Protein AF-A0A6M4H4X4-F1 (afdb_monomer)

Secondary structure (DSSP, 8-state):
---PEEEEEEEEEE--SSSSHHHHHHHHHHHHT-TTT--S-HHHHHHIIIIIIHHHHHHHHHHHHHHH-BTTB-HHHHHHHHHHHHHHHHHHHHHSS---EEEEEEESSSBHHHHHHHHHHTTEEEEEEEES-SS--TTTHHHHHHHHHHHHTTS--SEEEE----TT-HHHHHHHHHHHHHHHHHH---SEEEEEEE--BHHHHHTT--HHHHHHHHHHHHHHHHT--STTEEEEEE---TTS-B-SSBHHHHHHHHHHTT-SEEEEE-TT-SS--HIIIIIIIIIIHHHHHHTT-SEEEE----TT-HHHHHHHHHHHHHHSGGGT--

Foldseek 3Di:
DDDAAEAEEEEEADDFPALALVSQLQQCCQLVCDCLAPVDPNVVVVCCSPPPVSVVVSNVSSVLQVVQADPVGFQQVVLQVLLQVLLQVVLCVVVVDGHHGHYAYLTDPPHPLNRLVVCVVVRHQEYEYEYQFQFAFSSGQVSVVVSVVVSCVPRPHPYYDYDRHNLQPPLLLLLQLVLVVVVCVVVNDFQAEEAEEAKDFVVRVVVPTCRVVSQVNSQCSNCVSNVNNDPRYHYAHEDDDDDGHIDGDHLLVVLLVCLLVQGAEYEYEHSRGQTDGSCQCRVCVPVSVVSNVVSHYHYYHYRGHSRNPPSVSVSSSVVSVVCVCVRVDD

Organism: NCBI:txid2732487

Nearest PDB structures (foldseek):
  4mk4-assembly1_B  TM=9.057E-01  e=2.019E-22  Homo sapiens
  1ak1-assembly1_A  TM=8.550E-01  e=8.096E-22  Bacillus subtilis
  3goq-assembly1_A  TM=8.408E-01  e=1.481E-21  Bacillus subtilis
  2h1v-assembly1_A  TM=8.400E-01  e=3.891E-21  Bacillus subtilis
  8ofl-assembly1_A  TM=8.826E-01  e=1.630E-18  Listeria monocytogenes

Radius of gyration: 19.93 Å; Cα contacts (8 Å, |Δi|>4): 601; chains: 1; bounding box: 50×43×53 Å

Solvent-accessible surface area (backbone atoms only — not comparable to full-atom values): 17044 Å² total; per-residue (Å²): 132,81,85,78,35,55,24,35,40,39,30,42,69,59,55,46,92,45,61,37,43,67,37,30,31,54,31,49,50,58,48,62,66,32,62,56,66,35,88,52,63,65,83,68,38,49,57,47,43,66,70,49,46,41,68,64,43,14,51,59,53,11,58,51,40,50,77,59,49,48,98,89,37,50,47,42,58,50,33,44,50,50,37,25,56,47,40,28,51,54,42,22,68,74,67,75,46,88,47,54,48,35,47,19,13,70,31,50,82,52,27,54,53,55,35,44,44,55,37,44,76,70,58,29,38,30,36,42,34,42,53,56,37,32,46,37,32,55,58,50,48,50,42,44,49,56,51,47,61,61,29,36,79,81,46,72,58,84,34,76,38,70,58,60,54,47,36,77,36,68,47,49,35,49,21,50,30,47,52,53,48,58,48,29,75,75,73,52,78,62,68,32,40,35,42,37,28,77,40,49,51,38,67,50,46,77,73,65,41,57,31,70,64,36,49,54,48,30,51,52,52,25,26,49,73,64,72,42,81,51,90,42,52,41,74,27,18,31,85,83,73,87,88,66,63,58,48,70,53,43,37,66,60,49,35,29,50,43,4,61,71,50,43,55,28,41,34,38,35,40,76,57,34,47,42,43,37,63,69,49,51,42,52,39,48,46,51,37,39,50,43,17,44,76,36,56,28,72,40,72,43,65,48,79,43,49,44,71,37,69,55,36,52,52,23,53,36,49,56,53,58,72,51,50,60,64,65,73,65,130

InterPro domains:
  IPR001015 Ferrochelatase [MF_00323] (4-324)
  IPR001015 Ferrochelatase [PF00762] (5-320)
  IPR001015 Ferrochelatase [PTHR11108] (4-325)
  IPR001015 Ferrochelatase [TIGR00109] (4-322)
  IPR019772 Ferrochelatase, active site [PS00534] (193-211)
  IPR033644 Ferrochelatase, C-terminal [cd00419] (174-307)
  IPR033659 Ferrochelatase, N-terminal [cd03411] (6-169)

Mean predicted aligned error: 3.61 Å

Structure (mmCIF, N/CA/C/O backbone):
data_AF-A0A6M4H4X4-F1
#
_entry.id   AF-A0A6M4H4X4-F1
#
loop_
_atom_site.group_PDB
_atom_site.id
_atom_site.type_symbol
_atom_site.label_atom_id
_atom_site.label_alt_id
_atom_site.label_comp_id
_atom_site.label_asym_id
_atom_site.label_entity_id
_atom_site.label_seq_id
_atom_site.pdbx_PDB_ins_code
_atom_site.Cartn_x
_atom_site.Cartn_y
_atom_site.Cartn_z
_atom_site.occupancy
_atom_site.B_iso_or_equiv
_atom_site.auth_seq_id
_atom_site.auth_comp_id
_atom_site.auth_asym_id
_atom_site.auth_atom_id
_atom_site.pdbx_PDB_model_num
ATOM 1 N N . MET A 1 1 ? 27.701 -16.448 -24.692 1.00 39.34 1 MET A N 1
ATOM 2 C CA . MET A 1 1 ? 26.456 -15.664 -24.537 1.00 39.34 1 MET A CA 1
ATOM 3 C C . MET A 1 1 ? 26.590 -14.851 -23.264 1.00 39.34 1 MET A C 1
ATOM 5 O O . MET A 1 1 ? 26.896 -15.436 -22.235 1.00 39.34 1 MET A O 1
ATOM 9 N N . GLY A 1 2 ? 26.506 -13.521 -23.343 1.00 50.28 2 GLY A N 1
ATOM 10 C CA . GLY A 1 2 ? 26.644 -12.665 -22.161 1.00 50.28 2 GLY A CA 1
ATOM 11 C C . GLY A 1 2 ? 25.491 -12.900 -21.186 1.00 50.28 2 GLY A C 1
ATOM 12 O O . GLY A 1 2 ? 24.358 -13.087 -21.621 1.00 50.28 2 GLY A O 1
ATOM 13 N N . ILE A 1 3 ? 25.777 -12.916 -19.885 1.00 61.88 3 ILE A N 1
ATOM 14 C CA . ILE A 1 3 ? 24.752 -13.042 -18.844 1.00 61.88 3 ILE A CA 1
ATOM 15 C C . ILE A 1 3 ? 23.842 -11.812 -18.940 1.00 61.88 3 ILE A C 1
ATOM 17 O O . ILE A 1 3 ? 24.275 -10.690 -18.676 1.00 61.88 3 ILE A O 1
ATOM 21 N N . GLU A 1 4 ? 22.591 -12.005 -19.353 1.00 79.81 4 GLU A N 1
ATOM 22 C CA . GLU A 1 4 ? 21.617 -10.918 -19.431 1.00 79.81 4 GLU A CA 1
ATOM 23 C C . GLU A 1 4 ? 21.392 -10.307 -18.044 1.00 79.81 4 GLU A C 1
ATOM 25 O O . GLU A 1 4 ? 21.144 -11.014 -17.071 1.00 79.81 4 GLU A O 1
ATOM 30 N N . ARG A 1 5 ? 21.450 -8.983 -17.909 1.00 90.81 5 ARG A N 1
ATOM 31 C CA . ARG A 1 5 ? 21.283 -8.346 -16.598 1.00 90.81 5 ARG A CA 1
ATOM 32 C C . ARG A 1 5 ? 19.802 -8.227 -16.231 1.00 90.81 5 ARG A C 1
ATOM 34 O O . ARG A 1 5 ? 19.002 -7.751 -17.038 1.00 90.81 5 ARG A O 1
ATOM 41 N N . THR A 1 6 ? 19.444 -8.617 -15.011 1.00 95.12 6 THR A N 1
ATOM 42 C CA . THR A 1 6 ? 18.102 -8.396 -14.449 1.00 95.12 6 THR A CA 1
ATOM 43 C C . THR A 1 6 ? 18.043 -7.049 -13.737 1.00 95.12 6 THR A C 1
ATOM 45 O O . THR A 1 6 ? 18.996 -6.661 -13.065 1.00 95.12 6 THR A O 1
ATOM 48 N N . GLY A 1 7 ? 16.943 -6.323 -13.911 1.00 97.19 7 GLY A N 1
ATOM 49 C CA . GLY A 1 7 ? 16.565 -5.159 -13.114 1.00 97.19 7 GLY A CA 1
ATOM 50 C C . GLY A 1 7 ? 15.286 -5.443 -12.331 1.00 97.19 7 GLY A C 1
ATOM 51 O O . GLY A 1 7 ? 14.447 -6.221 -12.787 1.00 97.19 7 GLY A O 1
ATOM 52 N N . VAL A 1 8 ? 15.142 -4.819 -11.166 1.00 98.50 8 VAL A N 1
ATOM 53 C CA . VAL A 1 8 ? 13.935 -4.889 -10.337 1.00 98.50 8 VAL A CA 1
ATOM 54 C C . VAL A 1 8 ? 13.257 -3.526 -10.336 1.00 98.50 8 VAL A C 1
ATOM 56 O O . VAL A 1 8 ? 13.894 -2.513 -10.043 1.00 98.50 8 VAL A O 1
ATOM 59 N N . LEU A 1 9 ? 11.967 -3.501 -10.645 1.00 98.62 9 LEU A N 1
ATOM 60 C CA . LEU A 1 9 ? 11.117 -2.325 -10.542 1.00 98.62 9 LEU A CA 1
ATOM 61 C C . LEU A 1 9 ? 10.178 -2.500 -9.348 1.00 98.62 9 LEU A C 1
ATOM 63 O O . LEU A 1 9 ? 9.252 -3.308 -9.400 1.00 98.62 9 LEU A O 1
ATOM 67 N N . LEU A 1 10 ? 10.431 -1.756 -8.275 1.00 98.69 10 LEU A N 1
ATOM 68 C CA . LEU A 1 10 ? 9.586 -1.737 -7.085 1.00 98.69 10 LEU A CA 1
ATOM 69 C C . LEU A 1 10 ? 8.469 -0.715 -7.299 1.00 98.69 10 LEU A C 1
ATOM 71 O O . LEU A 1 10 ? 8.754 0.469 -7.480 1.00 98.69 10 LEU A O 1
ATOM 75 N N . VAL A 1 11 ? 7.214 -1.164 -7.313 1.00 98.69 11 VAL A N 1
ATOM 76 C CA . VAL A 1 11 ? 6.069 -0.328 -7.699 1.00 98.69 11 VAL A CA 1
ATOM 77 C C . VAL A 1 11 ? 5.131 -0.102 -6.521 1.00 98.69 11 VAL A C 1
ATOM 79 O O . VAL A 1 11 ? 4.791 -1.042 -5.819 1.00 98.69 11 VAL A O 1
ATOM 82 N N . ASN A 1 12 ? 4.653 1.123 -6.319 1.00 97.19 12 ASN A N 1
ATOM 83 C CA . ASN A 1 12 ? 3.548 1.409 -5.394 1.00 97.19 12 ASN A CA 1
ATOM 84 C C . ASN A 1 12 ? 2.496 2.311 -6.065 1.00 97.19 12 ASN A C 1
ATOM 86 O O . ASN A 1 12 ? 2.706 2.755 -7.193 1.00 97.19 12 ASN A O 1
ATOM 90 N N . LEU A 1 13 ? 1.368 2.582 -5.403 1.00 96.62 13 LEU A N 1
ATOM 91 C CA . LEU A 1 13 ? 0.227 3.318 -5.965 1.00 96.62 13 LEU A CA 1
ATOM 92 C C . LEU A 1 13 ? 0.654 4.689 -6.468 1.00 96.62 13 LEU A C 1
ATOM 94 O O . LEU A 1 13 ? 0.493 5.029 -7.639 1.00 96.62 13 LEU A O 1
ATOM 98 N N . GLY A 1 14 ? 1.274 5.433 -5.571 1.00 95.88 14 GLY A N 1
ATOM 99 C CA . GLY A 1 14 ? 1.772 6.759 -5.826 1.00 95.88 14 GLY A CA 1
ATOM 100 C C . GLY A 1 14 ? 1.074 7.830 -5.019 1.00 95.88 14 GLY A C 1
ATOM 101 O O . GLY A 1 14 ? 0.157 7.578 -4.245 1.00 95.88 14 GLY A O 1
ATOM 102 N N . THR A 1 15 ? 1.589 9.040 -5.155 1.00 97.06 15 THR A N 1
ATOM 103 C CA . THR A 1 15 ? 1.216 10.190 -4.337 1.00 97.06 15 THR A CA 1
ATOM 104 C C . THR A 1 15 ? 1.450 11.461 -5.154 1.00 97.06 15 THR A C 1
ATOM 106 O O . THR A 1 15 ? 2.263 11.443 -6.089 1.00 97.06 15 THR A O 1
ATOM 109 N N . PRO A 1 16 ? 0.744 12.571 -4.878 1.00 97.12 16 PRO A N 1
ATOM 110 C CA . PRO A 1 16 ? 1.064 13.859 -5.481 1.00 97.12 16 PRO A CA 1
ATOM 111 C C . PRO A 1 16 ? 2.515 14.274 -5.215 1.00 97.12 16 PRO A C 1
ATOM 113 O O . PRO A 1 16 ? 3.122 13.882 -4.225 1.00 97.12 16 PRO A O 1
ATOM 116 N N . ASP A 1 17 ? 3.064 15.126 -6.082 1.00 95.00 17 ASP A N 1
ATOM 117 C CA . ASP A 1 17 ? 4.438 15.623 -5.913 1.00 95.00 17 ASP A CA 1
ATOM 118 C C . ASP A 1 17 ? 4.588 16.527 -4.673 1.00 95.00 17 ASP A C 1
ATOM 120 O O . ASP A 1 17 ? 5.654 16.565 -4.057 1.00 95.00 17 ASP A O 1
ATOM 124 N N . GLU A 1 18 ? 3.508 17.233 -4.320 1.00 96.44 18 GLU A N 1
ATOM 125 C CA . GLU A 1 18 ? 3.411 18.228 -3.249 1.00 96.44 18 GLU A CA 1
ATOM 126 C C . GLU A 1 18 ? 1.985 18.239 -2.663 1.00 96.44 18 GLU A C 1
ATOM 128 O O . GLU A 1 18 ? 1.026 17.944 -3.389 1.00 96.44 18 GLU A O 1
ATOM 133 N N . PRO A 1 19 ? 1.783 18.682 -1.408 1.00 96.00 19 PRO A N 1
ATOM 134 C CA . PRO A 1 19 ? 0.470 18.742 -0.773 1.00 96.00 19 PRO A CA 1
ATOM 135 C C . PRO A 1 19 ? -0.275 20.036 -1.158 1.00 96.00 19 PRO A C 1
ATOM 137 O O . PRO A 1 19 ? -0.862 20.727 -0.324 1.00 96.00 19 PRO A O 1
ATOM 140 N N . THR A 1 20 ? -0.221 20.407 -2.441 1.00 96.31 20 THR A N 1
ATOM 141 C CA . THR A 1 20 ? -0.890 21.593 -2.989 1.00 96.31 20 THR A CA 1
ATOM 142 C C . THR A 1 20 ? -2.102 21.189 -3.829 1.00 96.31 20 THR A C 1
ATOM 144 O O . THR A 1 20 ? -2.056 20.176 -4.536 1.00 96.31 20 THR A O 1
ATOM 147 N N . PRO A 1 21 ? -3.181 21.997 -3.869 1.00 95.38 21 PRO A N 1
ATOM 148 C CA . PRO A 1 21 ? -4.362 21.676 -4.674 1.00 95.38 21 PRO A CA 1
ATOM 149 C C . PRO A 1 21 ? -4.056 21.445 -6.160 1.00 95.38 21 PRO A C 1
ATOM 151 O O . PRO A 1 21 ? -4.775 20.726 -6.851 1.00 95.38 21 PRO A O 1
ATOM 154 N N . ARG A 1 22 ? -2.999 22.062 -6.706 1.00 95.44 22 ARG A N 1
ATOM 155 C CA . ARG A 1 22 ? -2.584 21.849 -8.101 1.00 95.44 22 ARG A CA 1
ATOM 156 C C . ARG A 1 22 ? -1.934 20.478 -8.299 1.00 95.44 22 ARG A C 1
ATOM 158 O O . ARG A 1 22 ? -2.318 19.777 -9.235 1.00 95.44 22 ARG A O 1
ATOM 165 N N . ALA A 1 23 ? -0.982 20.102 -7.446 1.00 95.62 23 ALA A N 1
ATOM 166 C CA . ALA A 1 23 ? -0.302 18.812 -7.534 1.00 95.62 23 ALA A CA 1
ATOM 167 C C . ALA A 1 23 ? -1.267 17.649 -7.257 1.00 95.62 23 ALA A C 1
ATOM 169 O O . ALA A 1 23 ? -1.303 16.688 -8.025 1.00 95.62 23 ALA A O 1
ATOM 170 N N . VAL A 1 24 ? -2.134 17.795 -6.252 1.00 95.69 24 VAL A N 1
ATOM 171 C CA . VAL A 1 24 ? -3.182 16.818 -5.922 1.00 95.69 24 VAL A CA 1
ATOM 172 C C . VAL A 1 24 ? -4.161 16.635 -7.076 1.00 95.69 24 VAL A C 1
ATOM 174 O O . VAL A 1 24 ? -4.442 15.504 -7.451 1.00 95.69 24 VAL A O 1
ATOM 177 N N . ARG A 1 25 ? -4.635 17.711 -7.720 1.00 95.25 25 ARG A N 1
ATOM 178 C CA . ARG A 1 25 ? -5.511 17.583 -8.903 1.00 95.25 25 ARG A CA 1
ATOM 179 C C . ARG A 1 25 ? -4.838 16.854 -10.063 1.00 95.25 25 ARG A C 1
ATOM 181 O O . ARG A 1 25 ? -5.510 16.095 -10.753 1.00 95.25 25 ARG A O 1
ATOM 188 N N . ARG A 1 26 ? -3.539 17.077 -10.294 1.00 95.25 26 ARG A N 1
ATOM 189 C CA . ARG A 1 26 ? -2.780 16.357 -11.331 1.00 95.25 26 ARG A CA 1
ATOM 190 C C . ARG A 1 26 ? -2.729 14.860 -11.026 1.00 95.25 26 ARG A C 1
ATOM 192 O O . ARG A 1 26 ? -3.063 14.072 -11.902 1.00 95.25 26 ARG A O 1
ATOM 199 N N . TYR A 1 27 ? -2.374 14.504 -9.794 1.00 96.06 27 TYR A N 1
ATOM 200 C CA . TYR A 1 27 ? -2.354 13.119 -9.324 1.00 96.06 27 TYR A CA 1
ATOM 201 C C . TYR A 1 27 ? -3.739 12.461 -9.411 1.00 96.06 27 TYR A C 1
ATOM 203 O O . TYR A 1 27 ? -3.895 11.439 -10.071 1.00 96.06 27 TYR A O 1
ATOM 211 N N . LEU A 1 28 ? -4.771 13.090 -8.836 1.00 95.25 28 LEU A N 1
ATOM 212 C CA . LEU A 1 28 ? -6.141 12.571 -8.847 1.00 95.25 28 LEU A CA 1
ATOM 213 C C . LEU A 1 28 ? -6.692 12.418 -10.262 1.00 95.25 28 LEU A C 1
ATOM 215 O O . LEU A 1 28 ? -7.451 11.491 -10.515 1.00 95.25 28 LEU A O 1
ATOM 219 N N . ARG A 1 29 ? -6.328 13.310 -11.192 1.00 95.94 29 ARG A N 1
ATOM 220 C CA . ARG A 1 29 ? -6.726 13.166 -12.593 1.00 95.94 29 ARG A CA 1
ATOM 221 C C . ARG A 1 29 ? -6.149 11.889 -13.188 1.00 95.94 29 ARG A C 1
ATOM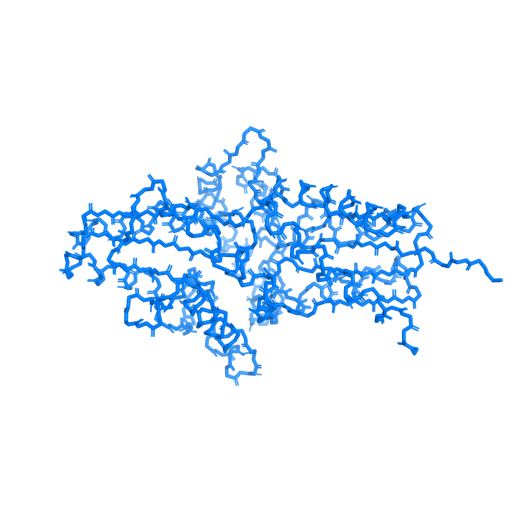 223 O O . ARG A 1 29 ? -6.879 11.188 -13.869 1.00 95.94 29 ARG A O 1
ATOM 230 N N . GLU A 1 30 ? -4.870 11.605 -12.964 1.00 95.50 30 GLU A N 1
ATOM 231 C CA . GLU A 1 30 ? -4.236 10.388 -13.476 1.00 95.50 30 GLU A CA 1
ATOM 232 C C . GLU A 1 30 ? -4.842 9.133 -12.836 1.00 95.50 30 GLU A C 1
ATOM 234 O O . GLU A 1 30 ? -5.243 8.219 -13.552 1.00 95.50 30 GLU A O 1
ATOM 239 N N . PHE A 1 31 ? -4.974 9.137 -11.508 1.00 95.81 31 PHE A N 1
ATOM 240 C CA . PHE A 1 31 ? -5.510 8.021 -10.732 1.00 95.81 31 PHE A CA 1
ATOM 241 C C . PHE A 1 31 ? -6.965 7.700 -11.092 1.00 95.81 31 PHE A C 1
ATOM 243 O O . PHE A 1 31 ? -7.295 6.570 -11.434 1.00 95.81 31 PHE A O 1
ATOM 250 N N . LEU A 1 32 ? -7.843 8.705 -11.071 1.00 94.75 32 LEU A N 1
ATOM 251 C CA . LEU A 1 32 ? -9.276 8.507 -11.292 1.00 94.75 32 LEU A CA 1
ATOM 252 C C . LEU A 1 32 ? -9.644 8.364 -12.773 1.00 94.75 32 LEU A C 1
ATOM 254 O O . LEU A 1 32 ? -10.773 7.988 -13.064 1.00 94.75 32 LEU A O 1
ATOM 258 N N . MET A 1 33 ? -8.746 8.677 -13.712 1.00 94.81 33 MET A N 1
ATOM 259 C CA . MET A 1 33 ? -8.948 8.361 -15.133 1.00 94.81 33 MET A CA 1
ATOM 260 C C . MET A 1 33 ? -8.686 6.888 -15.455 1.00 94.81 33 MET A C 1
ATOM 262 O O . MET A 1 33 ? -8.998 6.460 -16.567 1.00 94.81 33 MET A O 1
ATOM 266 N N . ASP A 1 34 ? -8.085 6.124 -14.539 1.00 95.50 34 ASP A N 1
ATOM 267 C CA . ASP A 1 34 ? -7.814 4.713 -14.773 1.00 95.50 34 ASP A CA 1
ATOM 268 C C . ASP A 1 34 ? -9.127 3.901 -14.757 1.00 95.50 34 ASP A C 1
ATOM 270 O O . ASP A 1 34 ? -9.811 3.865 -13.727 1.00 95.50 34 ASP A O 1
ATOM 274 N N . PRO A 1 35 ? -9.491 3.219 -15.863 1.00 92.81 35 PRO A N 1
ATOM 275 C CA . PRO A 1 35 ? -10.697 2.393 -15.920 1.00 92.81 35 PRO A CA 1
ATOM 276 C C . PRO A 1 35 ? -10.660 1.192 -14.963 1.00 92.81 35 PRO A C 1
ATOM 278 O O . PRO A 1 35 ? -11.709 0.629 -14.655 1.00 92.81 35 PRO A O 1
ATOM 281 N N . ARG A 1 36 ? -9.476 0.797 -14.472 1.00 93.44 36 ARG A N 1
ATOM 282 C CA . ARG A 1 36 ? -9.329 -0.212 -13.414 1.00 93.44 36 ARG A CA 1
ATOM 283 C C . ARG A 1 36 ? -9.787 0.304 -12.047 1.00 93.44 36 ARG A C 1
ATOM 285 O O . ARG A 1 36 ? -10.152 -0.501 -11.200 1.00 93.44 36 ARG A O 1
ATOM 292 N N . VAL A 1 37 ? -9.761 1.622 -11.833 1.00 92.25 37 VAL A N 1
ATOM 293 C CA . VAL A 1 37 ? -10.132 2.283 -10.568 1.00 92.25 37 VAL A CA 1
ATOM 294 C C . VAL A 1 37 ? -11.577 2.766 -10.612 1.00 92.25 37 VAL A C 1
ATOM 296 O O . VAL A 1 37 ? -12.334 2.554 -9.667 1.00 92.25 37 VAL A O 1
ATOM 299 N N . VAL A 1 38 ? -11.982 3.407 -11.714 1.00 90.25 38 VAL A N 1
ATOM 300 C CA . VAL A 1 38 ? -13.352 3.895 -11.902 1.00 90.25 38 VAL A CA 1
ATOM 301 C C . VAL A 1 38 ? -13.999 3.186 -13.086 1.00 90.25 38 VAL A C 1
ATOM 303 O O . VAL A 1 38 ? -13.710 3.480 -14.242 1.00 90.25 38 VAL A O 1
ATOM 306 N N . GLN A 1 39 ? -14.946 2.293 -12.795 1.00 85.56 39 GLN A N 1
ATOM 307 C CA . GLN A 1 39 ? -15.653 1.472 -13.789 1.00 85.56 39 GLN A CA 1
ATOM 308 C C . GLN A 1 39 ? -16.835 2.200 -14.463 1.00 85.56 39 GLN A C 1
ATOM 310 O O . GLN A 1 39 ? -17.861 1.601 -14.779 1.00 85.56 39 GLN A O 1
ATOM 315 N N . ILE A 1 40 ? -16.716 3.513 -14.671 1.00 88.38 40 ILE A N 1
ATOM 316 C CA . ILE A 1 40 ? -17.701 4.316 -15.408 1.00 88.38 40 ILE A CA 1
ATOM 317 C C . ILE A 1 40 ? -17.151 4.535 -16.824 1.00 88.38 40 ILE A C 1
ATOM 319 O O . ILE A 1 40 ? -15.975 4.884 -16.950 1.00 88.38 40 ILE A O 1
ATOM 323 N N . PRO A 1 41 ? -17.960 4.378 -17.894 1.00 90.88 41 PRO A N 1
ATOM 324 C CA . PRO A 1 41 ? -17.505 4.611 -19.262 1.00 90.88 41 PRO A CA 1
ATOM 325 C C . PRO A 1 41 ? -16.750 5.948 -19.398 1.00 90.88 41 PRO A C 1
ATOM 327 O O . PRO A 1 41 ? -17.294 6.979 -18.987 1.00 90.88 41 PRO A O 1
ATOM 330 N N . PRO A 1 42 ? -15.534 5.982 -19.987 1.00 91.19 42 PRO A N 1
ATOM 331 C CA . PRO A 1 42 ? -14.670 7.166 -19.957 1.00 91.19 42 PRO A CA 1
ATOM 332 C C . PRO A 1 42 ? -15.321 8.443 -20.492 1.00 91.19 42 PRO A C 1
ATOM 334 O O . PRO A 1 42 ? -15.083 9.520 -19.958 1.00 91.19 42 PRO A O 1
ATOM 337 N N . VAL A 1 43 ? -16.187 8.327 -21.503 1.00 92.94 43 VAL A N 1
ATOM 338 C CA . VAL A 1 43 ? -16.919 9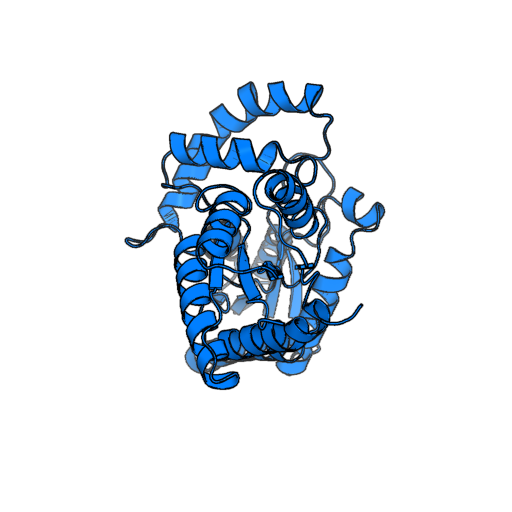.463 -22.089 1.00 92.94 43 VAL A CA 1
ATOM 339 C C . VAL A 1 43 ? -17.876 10.106 -21.079 1.00 92.94 43 VAL A C 1
ATOM 341 O O . VAL A 1 43 ? -18.011 11.325 -21.052 1.00 92.94 43 VAL A O 1
ATOM 344 N N . LEU A 1 44 ? -18.504 9.300 -20.217 1.00 93.50 44 LEU A N 1
ATOM 345 C CA . LEU A 1 44 ? -19.397 9.778 -19.158 1.00 93.50 44 LEU A CA 1
ATOM 346 C C . LEU A 1 44 ? -18.611 10.249 -17.933 1.00 93.50 44 LEU A C 1
ATOM 348 O O . LEU A 1 44 ? -18.978 11.233 -17.294 1.00 93.50 44 LEU A O 1
ATOM 352 N N . TRP A 1 45 ? -17.517 9.559 -17.606 1.00 94.56 45 TRP A N 1
ATOM 353 C CA . TRP A 1 45 ? -16.709 9.885 -16.439 1.00 94.56 45 TRP A CA 1
ATOM 354 C C . TRP A 1 45 ? -15.882 11.155 -16.619 1.00 94.56 45 TRP A C 1
ATOM 356 O O . TRP A 1 45 ? -15.755 11.941 -15.685 1.00 94.56 45 TRP A O 1
ATOM 366 N N . TRP A 1 46 ? -15.351 11.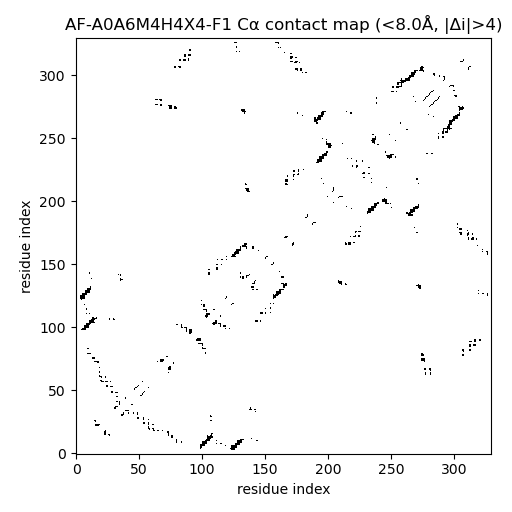400 -17.817 1.00 95.69 46 TRP A N 1
ATOM 367 C CA . TRP A 1 46 ? -14.485 12.543 -18.091 1.00 95.69 46 TRP A CA 1
ATOM 368 C C . TRP A 1 46 ? -15.082 13.905 -17.683 1.00 95.69 46 TRP A C 1
ATOM 370 O O . TRP A 1 46 ? -14.377 14.648 -16.985 1.00 95.69 46 TRP A O 1
ATOM 380 N N . PRO A 1 47 ? -16.340 14.266 -18.033 1.00 95.06 47 PRO A N 1
ATOM 381 C CA . PRO A 1 47 ? -16.924 15.530 -17.587 1.00 95.06 47 PRO A CA 1
ATOM 382 C C . PRO A 1 47 ? -17.154 15.558 -16.070 1.00 95.06 47 PRO A C 1
ATOM 384 O O . PRO A 1 47 ? -16.866 16.568 -15.430 1.00 95.06 47 PRO A O 1
ATOM 387 N N . ILE A 1 48 ? -17.589 14.446 -15.467 1.00 92.69 48 ILE A N 1
ATOM 388 C CA . ILE A 1 48 ? -17.789 14.343 -14.013 1.00 92.69 48 ILE A CA 1
ATOM 389 C C . ILE A 1 48 ? -16.462 14.573 -13.284 1.00 92.69 48 ILE A C 1
ATOM 391 O O . ILE A 1 48 ? -16.381 15.381 -12.358 1.00 92.69 48 ILE A O 1
ATOM 395 N N . LEU A 1 49 ? -15.398 13.912 -13.736 1.00 93.19 49 LEU A N 1
ATOM 396 C CA . LEU A 1 49 ? -14.074 14.040 -13.155 1.00 93.19 49 LEU A CA 1
ATOM 397 C C . LEU A 1 49 ? -13.562 15.480 -13.258 1.00 93.19 49 LEU A C 1
ATOM 399 O O . LEU A 1 49 ? -13.140 16.057 -12.257 1.00 93.19 49 LEU A O 1
ATOM 403 N N . ASN A 1 50 ? -13.595 16.075 -14.453 1.00 93.62 50 ASN A N 1
ATOM 404 C CA . ASN A 1 50 ? -12.938 17.359 -14.698 1.00 93.62 50 ASN A CA 1
ATOM 405 C C . ASN A 1 50 ? -13.720 18.575 -14.193 1.00 93.62 50 ASN A C 1
ATOM 407 O O . ASN A 1 50 ? -13.081 19.547 -13.790 1.00 93.62 50 ASN A O 1
ATOM 411 N N . PHE A 1 51 ? -15.054 18.524 -14.181 1.00 93.75 51 PHE A N 1
ATOM 412 C CA . PHE A 1 51 ? -15.887 19.667 -13.791 1.00 93.75 51 PHE A CA 1
ATOM 413 C C . PHE A 1 51 ? -16.488 19.554 -12.390 1.00 93.75 51 PHE A C 1
ATOM 415 O O . PHE A 1 51 ? -16.793 20.582 -11.794 1.00 93.75 51 PHE A O 1
ATOM 422 N N . LEU A 1 52 ? -16.626 18.345 -11.837 1.00 90.44 52 LEU A N 1
ATOM 423 C CA . LEU A 1 52 ? -17.179 18.148 -10.493 1.00 90.44 52 LEU A CA 1
ATOM 424 C C . LEU A 1 52 ? -16.097 17.645 -9.532 1.00 90.44 52 LEU A C 1
ATOM 426 O O . LEU A 1 52 ? -15.751 18.312 -8.562 1.00 90.44 52 LEU A O 1
ATOM 430 N N . VAL A 1 53 ? -15.494 16.491 -9.802 1.00 90.06 53 VAL A N 1
ATOM 431 C CA . VAL A 1 53 ? -14.624 15.837 -8.813 1.00 90.06 53 VAL A CA 1
ATOM 432 C C . VAL A 1 53 ? -13.336 16.626 -8.565 1.00 90.06 53 VAL A C 1
ATOM 434 O O . VAL A 1 53 ? -13.046 16.961 -7.419 1.00 90.06 53 VAL A O 1
ATOM 437 N N . LEU A 1 54 ? -12.557 16.948 -9.602 1.00 92.44 54 LEU A N 1
ATOM 438 C CA . LEU A 1 54 ? -11.256 17.613 -9.442 1.00 92.44 54 LEU A CA 1
ATOM 439 C C . LEU A 1 54 ? -11.353 19.034 -8.853 1.00 92.44 54 LEU A C 1
ATOM 441 O O . LEU A 1 54 ? -10.515 19.351 -8.001 1.00 92.44 54 LEU A O 1
ATOM 445 N N . PRO A 1 55 ? -12.315 19.897 -9.248 1.00 89.19 55 PRO A N 1
ATOM 446 C CA . PRO A 1 55 ? -12.450 21.233 -8.667 1.00 89.19 55 PRO A CA 1
ATOM 447 C C . PRO A 1 55 ? -12.823 21.210 -7.182 1.00 89.19 55 PRO A C 1
ATOM 449 O O . PRO A 1 55 ? -12.208 21.937 -6.405 1.00 89.19 55 PRO A O 1
ATOM 452 N N . PHE A 1 56 ? -13.767 20.353 -6.776 1.00 87.00 56 PHE A N 1
ATOM 453 C CA . PHE A 1 56 ? -14.242 20.316 -5.389 1.00 87.00 56 PHE A CA 1
ATOM 454 C C . PHE A 1 56 ? -13.335 19.488 -4.472 1.00 87.00 56 PHE A C 1
ATOM 456 O O . PHE A 1 56 ? -13.056 19.903 -3.350 1.00 87.00 56 PHE A O 1
ATOM 463 N N . ARG A 1 57 ? -12.817 18.338 -4.931 1.00 87.06 57 ARG A N 1
ATOM 464 C CA . ARG A 1 57 ? -11.978 17.468 -4.087 1.00 87.06 57 ARG A CA 1
ATOM 465 C C . ARG A 1 57 ? -10.532 17.917 -3.975 1.00 87.06 57 ARG A C 1
ATOM 467 O O . ARG A 1 57 ? -9.899 17.631 -2.966 1.00 87.06 57 ARG A O 1
ATOM 474 N N . GLY A 1 58 ? -9.997 18.602 -4.986 1.00 84.00 58 GLY A N 1
ATOM 475 C CA . GLY A 1 58 ? -8.575 18.941 -5.032 1.00 84.00 58 GLY A CA 1
ATOM 476 C C . GLY A 1 58 ? -8.089 19.722 -3.807 1.00 84.00 58 GLY A C 1
ATOM 477 O O . GLY A 1 58 ? -7.001 19.446 -3.309 1.00 84.00 58 GLY A O 1
ATOM 478 N N . GLY A 1 59 ? -8.900 20.663 -3.312 1.00 88.62 59 GLY A N 1
ATOM 479 C CA . GLY A 1 59 ? -8.598 21.441 -2.107 1.00 88.62 59 GLY A CA 1
ATOM 480 C C . GLY A 1 59 ? -8.665 20.595 -0.837 1.00 88.62 59 GLY A C 1
ATOM 481 O O . GLY A 1 59 ? -7.682 20.502 -0.111 1.00 88.62 59 GLY A O 1
ATOM 482 N N . THR A 1 60 ? -9.789 19.912 -0.609 1.00 89.88 60 THR A N 1
ATOM 483 C CA . THR A 1 60 ? -9.987 19.069 0.581 1.00 89.88 60 THR A CA 1
ATOM 484 C C . THR A 1 60 ? -8.939 17.962 0.683 1.00 89.88 60 THR A C 1
ATOM 486 O O . THR A 1 60 ? -8.363 17.762 1.747 1.00 89.88 60 THR A O 1
ATOM 489 N N . SER A 1 61 ? -8.630 17.274 -0.420 1.00 92.50 61 SER A N 1
ATOM 490 C CA . SER A 1 61 ? -7.580 16.252 -0.442 1.00 92.50 61 SER A CA 1
ATOM 491 C C . SER A 1 61 ? -6.196 16.844 -0.171 1.00 92.50 61 SER A C 1
ATOM 493 O O . SER A 1 61 ? -5.401 16.206 0.509 1.00 92.50 61 SER A O 1
ATOM 495 N N . ALA A 1 62 ? -5.900 18.059 -0.646 1.00 94.25 62 ALA A N 1
ATOM 496 C CA . ALA A 1 62 ? -4.632 18.717 -0.333 1.00 94.25 62 ALA A CA 1
ATOM 497 C C . ALA A 1 62 ? -4.482 19.001 1.165 1.00 94.25 62 ALA A C 1
ATOM 499 O O . ALA A 1 62 ? -3.415 18.735 1.709 1.00 94.25 62 ALA A O 1
ATOM 500 N N . GLU A 1 63 ? -5.538 19.449 1.847 1.00 95.88 63 GLU A N 1
ATOM 501 C CA . GLU A 1 63 ? -5.496 19.635 3.305 1.00 95.88 63 GLU A CA 1
ATOM 502 C C . GLU A 1 63 ? -5.245 18.321 4.052 1.00 95.88 63 GLU A C 1
ATOM 504 O O . GLU A 1 63 ? -4.482 18.301 5.014 1.00 95.88 63 GLU A O 1
ATOM 509 N N . LYS A 1 64 ? -5.806 17.203 3.578 1.00 96.00 64 LYS A N 1
ATOM 510 C CA . LYS A 1 64 ? -5.502 15.877 4.137 1.00 96.00 64 LYS A CA 1
ATOM 511 C C . LYS A 1 64 ? -4.040 15.484 3.919 1.00 96.00 64 LYS A C 1
ATOM 513 O O . LYS A 1 64 ? -3.363 15.087 4.861 1.00 96.00 64 LYS A O 1
ATOM 518 N N . TYR A 1 65 ? -3.515 15.664 2.702 1.00 96.50 65 TYR A N 1
ATOM 519 C CA . TYR A 1 65 ? -2.100 15.400 2.419 1.00 96.50 65 TYR A CA 1
ATOM 520 C C . TYR A 1 65 ? -1.167 16.254 3.279 1.00 96.50 65 TYR A C 1
ATOM 522 O O . TYR A 1 65 ? -0.147 15.740 3.727 1.00 96.50 65 TYR A O 1
ATOM 530 N N . LYS A 1 66 ? -1.509 17.522 3.553 1.00 96.81 66 LYS A N 1
ATOM 531 C CA . LYS A 1 66 ? -0.713 18.394 4.434 1.00 96.81 66 LYS A CA 1
ATOM 532 C C . LYS A 1 66 ? -0.592 17.847 5.855 1.00 96.81 66 LYS A C 1
ATOM 534 O O . LYS A 1 66 ? 0.471 17.989 6.444 1.00 96.81 66 LYS A O 1
ATOM 539 N N . GLN A 1 67 ? -1.637 17.213 6.392 1.00 96.94 67 GLN A N 1
ATOM 540 C CA . GLN A 1 67 ? -1.621 16.662 7.756 1.00 96.94 67 GLN A CA 1
ATOM 541 C C . GLN A 1 67 ? -0.608 15.526 7.935 1.00 96.94 67 GLN A C 1
ATOM 543 O O . GLN A 1 67 ? -0.135 15.298 9.044 1.00 96.94 67 GLN A O 1
ATOM 548 N N . VAL A 1 68 ? -0.276 14.821 6.851 1.00 96.56 68 VAL A N 1
ATOM 549 C CA . VAL A 1 68 ? 0.608 13.644 6.869 1.00 96.56 68 VAL A CA 1
ATOM 550 C C . VAL A 1 68 ? 1.930 13.885 6.140 1.00 96.56 68 VAL A C 1
ATOM 552 O O . VAL A 1 68 ? 2.737 12.968 5.995 1.00 96.56 68 VAL A O 1
ATOM 555 N N . TRP A 1 69 ? 2.154 15.102 5.641 1.00 96.94 69 TRP A N 1
ATOM 556 C CA . TRP A 1 69 ? 3.352 15.445 4.885 1.00 96.94 69 TRP A CA 1
ATOM 557 C C . TRP A 1 69 ? 4.556 15.595 5.812 1.00 96.94 69 TRP A C 1
ATOM 559 O O . TRP A 1 69 ? 4.472 16.263 6.841 1.00 96.94 69 TRP A O 1
ATOM 569 N N . THR A 1 70 ? 5.694 15.014 5.436 1.00 95.12 70 THR A N 1
ATOM 570 C CA . THR A 1 70 ? 6.950 15.159 6.183 1.00 95.12 70 THR A CA 1
ATOM 571 C C . THR A 1 70 ? 7.882 16.148 5.476 1.00 95.12 70 THR A C 1
ATOM 573 O O . THR A 1 70 ? 7.646 16.487 4.311 1.00 95.12 70 THR A O 1
ATOM 576 N N . PRO A 1 71 ? 8.966 16.606 6.131 1.00 94.62 71 PRO A N 1
ATOM 577 C CA . PRO A 1 71 ? 10.000 17.399 5.463 1.00 94.62 71 PRO A CA 1
ATOM 578 C C . PRO A 1 71 ? 10.604 16.700 4.236 1.00 94.62 71 PRO A C 1
ATOM 580 O O . PRO A 1 71 ? 10.931 17.364 3.256 1.00 94.62 71 PRO A O 1
ATOM 583 N N . ASP A 1 72 ? 10.684 15.365 4.266 1.00 93.75 72 ASP A N 1
ATOM 584 C CA . ASP A 1 72 ? 11.212 14.541 3.171 1.00 93.75 72 ASP A CA 1
ATOM 585 C C . ASP A 1 72 ? 10.170 14.298 2.055 1.00 93.75 72 ASP A C 1
ATOM 587 O O . ASP A 1 72 ? 10.508 13.864 0.953 1.00 93.75 72 ASP A O 1
ATOM 591 N N . GLY A 1 73 ? 8.886 14.580 2.308 1.00 95.25 73 GLY A N 1
ATOM 592 C CA . GLY A 1 73 ? 7.799 14.454 1.340 1.00 95.25 73 GLY A CA 1
ATOM 593 C C . GLY A 1 73 ? 6.632 13.593 1.821 1.00 95.25 73 GLY A C 1
ATOM 594 O O . GLY A 1 73 ? 6.378 13.431 3.012 1.00 95.25 73 GLY A O 1
ATOM 595 N N . SER A 1 74 ? 5.883 13.027 0.871 1.00 96.94 74 SER A N 1
ATOM 596 C CA . SER A 1 74 ? 4.839 12.054 1.197 1.00 96.94 74 SER A CA 1
ATOM 597 C C . SER A 1 74 ? 5.465 10.776 1.779 1.00 96.94 74 SER A C 1
ATOM 599 O O . SER A 1 74 ? 6.333 10.201 1.114 1.00 96.94 74 SER A O 1
ATOM 601 N N . PRO A 1 75 ? 4.993 10.277 2.941 1.00 97.44 75 PRO A N 1
ATOM 602 C CA . PRO A 1 75 ? 5.482 9.036 3.546 1.00 97.44 75 PRO A CA 1
ATOM 603 C C . PRO A 1 75 ? 5.541 7.863 2.564 1.00 97.44 75 PRO A C 1
ATOM 605 O O . PRO A 1 75 ? 6.553 7.170 2.498 1.00 97.44 75 PRO A O 1
ATOM 608 N N . LEU A 1 76 ? 4.521 7.715 1.712 1.00 97.62 76 LEU A N 1
ATOM 609 C CA . LEU A 1 76 ? 4.456 6.650 0.712 1.00 97.62 76 LEU A CA 1
ATOM 610 C C . LEU A 1 76 ? 5.660 6.673 -0.241 1.00 97.62 76 LEU A C 1
ATOM 612 O O . LEU A 1 76 ? 6.262 5.630 -0.495 1.00 97.62 76 LEU A O 1
ATOM 616 N N . ARG A 1 77 ? 6.023 7.859 -0.751 1.00 97.56 77 ARG A N 1
ATOM 617 C CA . ARG A 1 77 ? 7.168 8.032 -1.660 1.00 97.56 77 ARG A CA 1
ATOM 618 C C . ARG A 1 77 ? 8.488 7.842 -0.921 1.00 97.56 77 ARG A C 1
ATOM 620 O O . ARG A 1 77 ? 9.337 7.098 -1.399 1.00 97.56 77 ARG A O 1
ATOM 627 N N . VAL A 1 78 ? 8.628 8.452 0.256 1.00 97.88 78 VAL A N 1
ATOM 628 C CA . VAL A 1 78 ? 9.847 8.352 1.075 1.00 97.88 78 VAL A CA 1
ATOM 629 C C . VAL A 1 78 ? 10.150 6.891 1.414 1.00 97.88 78 VAL A C 1
ATOM 631 O O . VAL A 1 78 ? 11.268 6.421 1.203 1.00 97.88 78 VAL A O 1
ATOM 634 N N . TYR A 1 79 ? 9.154 6.136 1.883 1.00 98.31 79 TYR A N 1
ATOM 635 C CA . TYR A 1 79 ? 9.338 4.722 2.198 1.00 98.31 79 TYR A CA 1
ATOM 636 C C . TYR A 1 79 ? 9.535 3.858 0.956 1.00 98.31 79 TYR A C 1
ATOM 638 O O . TYR A 1 79 ? 10.302 2.904 1.028 1.00 98.31 79 TYR A O 1
ATOM 646 N N . LEU A 1 80 ? 8.896 4.164 -0.177 1.00 98.44 80 LEU A N 1
ATOM 647 C CA . LEU A 1 80 ? 9.145 3.450 -1.433 1.00 98.44 80 LEU A CA 1
ATOM 648 C C . LEU A 1 80 ? 10.614 3.589 -1.875 1.00 98.44 80 LEU A C 1
ATOM 650 O O . LEU A 1 80 ? 11.252 2.595 -2.218 1.00 98.44 80 LEU A O 1
ATOM 654 N N . GLU A 1 81 ? 11.165 4.803 -1.835 1.00 98.00 81 GLU A N 1
ATOM 655 C CA . GLU A 1 81 ? 12.560 5.073 -2.205 1.00 98.00 81 GLU A CA 1
ATOM 656 C C . GLU A 1 81 ? 13.544 4.386 -1.247 1.00 98.00 81 GLU A C 1
ATOM 658 O O . GLU A 1 81 ? 14.494 3.731 -1.690 1.00 98.00 81 GLU A O 1
ATOM 663 N N . ARG A 1 82 ? 13.282 4.453 0.066 1.00 98.44 82 ARG A N 1
ATOM 664 C CA . ARG A 1 82 ? 14.082 3.751 1.083 1.00 98.44 82 ARG A CA 1
ATOM 665 C C . ARG A 1 82 ? 14.036 2.238 0.901 1.00 98.44 82 ARG A C 1
ATOM 667 O O . ARG A 1 82 ? 15.089 1.603 0.882 1.00 98.44 82 ARG A O 1
ATOM 674 N N . GLN A 1 83 ? 12.851 1.666 0.694 1.00 98.69 83 GLN A N 1
ATOM 675 C CA . GLN A 1 83 ? 12.695 0.232 0.446 1.00 98.69 83 GLN A CA 1
ATOM 676 C C . GLN A 1 83 ? 13.416 -0.201 -0.829 1.00 98.69 83 GLN A C 1
ATOM 678 O O . GLN A 1 83 ? 14.091 -1.224 -0.810 1.00 98.69 83 GLN A O 1
ATOM 683 N N . ALA A 1 84 ? 13.363 0.575 -1.917 1.00 98.56 84 ALA A N 1
ATOM 684 C CA . ALA A 1 84 ? 14.102 0.252 -3.138 1.00 98.56 84 ALA A CA 1
ATOM 685 C C . ALA A 1 84 ? 15.623 0.231 -2.896 1.00 98.56 84 ALA A C 1
ATOM 687 O O . ALA A 1 84 ? 16.317 -0.696 -3.327 1.00 98.56 84 ALA A O 1
ATOM 688 N N . GLN A 1 85 ? 16.142 1.215 -2.157 1.00 98.31 85 GLN A N 1
ATOM 689 C CA . GLN A 1 85 ? 17.560 1.287 -1.809 1.00 98.31 85 GLN A CA 1
ATOM 690 C C . GLN A 1 85 ? 17.988 0.150 -0.866 1.00 98.31 85 GLN A C 1
ATOM 692 O O . GLN A 1 85 ? 19.048 -0.449 -1.063 1.00 98.31 85 GLN A O 1
ATOM 697 N N . MET A 1 86 ? 17.170 -0.184 0.134 1.00 98.56 86 MET A N 1
ATOM 698 C CA . MET A 1 86 ? 17.437 -1.298 1.046 1.00 98.56 86 MET A CA 1
ATOM 699 C C . MET A 1 86 ? 17.347 -2.643 0.328 1.00 98.56 86 MET A C 1
ATOM 701 O O . MET A 1 86 ? 18.239 -3.469 0.490 1.00 98.56 86 MET A O 1
ATOM 705 N N . LEU A 1 87 ? 16.339 -2.844 -0.526 1.00 98.44 87 LEU A N 1
ATOM 706 C CA . LEU A 1 87 ? 16.169 -4.063 -1.316 1.00 98.44 87 LEU A CA 1
ATOM 707 C C . LEU A 1 87 ? 17.389 -4.303 -2.209 1.00 98.44 87 LEU A C 1
ATOM 709 O O . LEU A 1 87 ? 17.914 -5.413 -2.247 1.00 98.44 87 LEU A O 1
ATOM 713 N N . LYS A 1 88 ? 17.911 -3.251 -2.854 1.00 97.81 88 LYS A N 1
ATOM 714 C CA . LYS A 1 88 ? 19.170 -3.315 -3.612 1.00 97.81 88 LYS A CA 1
ATOM 715 C C . LYS A 1 88 ? 20.328 -3.834 -2.756 1.00 97.81 88 LYS A C 1
ATOM 717 O O . LYS A 1 88 ? 21.081 -4.695 -3.210 1.00 97.81 88 LYS A O 1
ATOM 722 N N . GLY A 1 89 ? 20.475 -3.310 -1.537 1.00 97.38 89 GLY A N 1
ATOM 723 C CA . GLY A 1 89 ? 21.511 -3.735 -0.593 1.00 97.38 89 GLY A CA 1
ATOM 724 C C . GLY A 1 89 ? 21.349 -5.194 -0.166 1.00 97.38 89 GLY A C 1
ATOM 725 O O . GLY A 1 89 ? 22.278 -5.984 -0.319 1.00 97.38 89 GLY A O 1
ATOM 726 N N . TYR A 1 90 ? 20.149 -5.567 0.282 1.00 97.75 90 TYR A N 1
ATOM 727 C CA . TYR A 1 90 ? 19.833 -6.911 0.769 1.00 97.75 90 TYR A CA 1
ATOM 728 C C . TYR A 1 90 ? 19.997 -7.967 -0.335 1.00 97.75 90 TYR A C 1
ATOM 730 O O . TYR A 1 90 ? 20.614 -9.009 -0.115 1.00 97.75 90 TYR A O 1
ATOM 738 N N . MET A 1 91 ? 19.509 -7.695 -1.551 1.00 96.38 91 MET A N 1
ATOM 739 C CA . MET A 1 91 ? 19.703 -8.589 -2.697 1.00 96.38 91 MET A CA 1
ATOM 740 C C . MET A 1 91 ? 21.180 -8.701 -3.081 1.00 96.38 91 MET A C 1
ATOM 742 O O . MET A 1 91 ? 21.660 -9.804 -3.339 1.00 96.38 91 MET A O 1
ATOM 746 N N . GLY A 1 92 ? 21.914 -7.582 -3.091 1.00 94.50 92 GLY A N 1
ATOM 747 C CA . GLY A 1 92 ? 23.346 -7.567 -3.391 1.00 94.50 92 GLY A CA 1
ATOM 748 C C . GLY A 1 92 ? 24.164 -8.396 -2.402 1.00 94.50 92 GLY A C 1
ATOM 749 O O . GLY A 1 92 ? 25.051 -9.147 -2.807 1.00 94.50 92 GLY A O 1
ATOM 750 N N . GLU A 1 93 ? 23.828 -8.327 -1.114 1.00 94.25 93 GLU A N 1
ATOM 751 C CA . GLU A 1 93 ? 24.471 -9.129 -0.075 1.00 94.25 93 GLU A CA 1
ATOM 752 C C . GLU A 1 93 ? 24.181 -10.629 -0.233 1.00 94.25 93 GLU A C 1
ATOM 754 O O . GLU A 1 93 ? 25.097 -11.444 -0.076 1.00 94.25 93 GLU A O 1
ATOM 759 N N . ARG A 1 94 ? 22.936 -10.995 -0.567 1.00 94.19 94 ARG A N 1
ATOM 760 C CA . ARG A 1 94 ? 22.498 -12.392 -0.734 1.00 94.19 94 ARG A CA 1
ATOM 761 C C . ARG A 1 94 ? 23.054 -13.041 -1.999 1.00 94.19 94 ARG A C 1
ATOM 763 O O . ARG A 1 94 ? 23.500 -14.181 -1.942 1.00 94.19 94 ARG A O 1
ATOM 770 N N . LEU A 1 95 ? 23.048 -12.321 -3.120 1.00 92.94 95 LEU A N 1
ATOM 771 C CA . LEU A 1 95 ? 23.460 -12.846 -4.426 1.00 92.94 95 LEU A CA 1
ATOM 772 C C . LEU A 1 95 ? 24.944 -12.647 -4.732 1.00 92.94 95 LEU A C 1
ATOM 774 O O . LEU A 1 95 ? 25.438 -13.206 -5.706 1.00 92.94 95 LEU A O 1
ATOM 778 N N . LYS A 1 96 ? 25.645 -11.810 -3.955 1.00 92.19 96 LYS A N 1
ATOM 779 C CA . LYS A 1 96 ? 27.019 -11.359 -4.248 1.00 92.19 96 LYS A CA 1
ATOM 780 C C . LYS A 1 96 ? 27.161 -10.705 -5.634 1.00 92.19 96 LYS A C 1
ATOM 782 O O . LYS A 1 96 ? 28.257 -10.619 -6.178 1.00 92.19 96 LYS A O 1
ATOM 787 N N . VAL A 1 97 ? 26.053 -10.208 -6.192 1.00 89.25 97 VAL A N 1
ATOM 788 C CA . VAL A 1 97 ? 25.968 -9.528 -7.492 1.00 89.25 97 VAL A CA 1
ATOM 789 C C . VAL A 1 97 ? 25.058 -8.310 -7.363 1.00 89.25 97 VAL A C 1
ATOM 791 O O . VAL A 1 97 ? 23.975 -8.381 -6.787 1.00 89.25 97 VAL A O 1
ATOM 794 N N . ALA A 1 98 ? 25.479 -7.179 -7.933 1.00 89.50 98 ALA A N 1
ATOM 795 C CA . ALA A 1 98 ? 24.711 -5.940 -7.898 1.00 89.50 98 ALA A CA 1
ATOM 796 C C . ALA A 1 98 ? 23.554 -5.945 -8.916 1.00 89.50 98 ALA A C 1
ATOM 798 O O . ALA A 1 98 ? 23.752 -5.696 -10.115 1.00 89.50 98 ALA A O 1
ATOM 799 N N . ILE A 1 99 ? 22.334 -6.153 -8.416 1.00 93.62 99 ILE A N 1
ATOM 800 C CA . ILE A 1 99 ? 21.091 -6.016 -9.183 1.00 93.62 99 ILE A CA 1
ATOM 801 C C . ILE A 1 99 ? 20.556 -4.581 -9.048 1.00 93.62 99 ILE A C 1
ATOM 803 O O . ILE A 1 99 ? 20.346 -4.110 -7.930 1.00 93.62 99 ILE A O 1
ATOM 807 N N . PRO A 1 100 ? 20.342 -3.850 -10.158 1.00 96.69 100 PRO A N 1
ATOM 808 C CA . PRO A 1 100 ? 19.650 -2.569 -10.121 1.00 96.69 100 PRO A CA 1
ATOM 809 C C . PRO A 1 100 ? 18.217 -2.728 -9.609 1.00 96.69 100 PRO A C 1
ATOM 811 O O . PRO A 1 100 ? 17.445 -3.496 -10.175 1.00 96.69 100 PRO A O 1
ATOM 814 N N . VAL A 1 101 ? 17.865 -1.960 -8.581 1.00 98.38 101 VAL A N 1
ATOM 815 C CA . VAL A 1 101 ? 16.490 -1.790 -8.100 1.00 98.38 101 VAL A CA 1
ATOM 816 C C . VAL A 1 101 ? 16.108 -0.330 -8.313 1.00 98.38 101 VAL A C 1
ATOM 818 O O . VAL A 1 101 ? 16.903 0.556 -7.987 1.00 98.38 101 VAL A O 1
ATOM 821 N N . VAL A 1 102 ? 14.937 -0.086 -8.896 1.00 98.50 102 VAL A N 1
ATOM 822 C CA . VAL A 1 102 ? 14.402 1.253 -9.175 1.00 98.50 102 VAL A CA 1
ATOM 823 C C . VAL A 1 102 ? 12.985 1.349 -8.621 1.00 98.50 102 VAL A C 1
ATOM 825 O O . VAL A 1 102 ? 12.183 0.435 -8.800 1.00 98.50 102 VAL A O 1
ATOM 828 N N . ALA A 1 103 ? 12.690 2.450 -7.934 1.00 98.50 103 ALA A N 1
ATOM 829 C CA . ALA A 1 103 ? 11.353 2.771 -7.455 1.00 98.50 103 ALA A CA 1
ATOM 830 C C . ALA A 1 103 ? 10.507 3.389 -8.575 1.00 98.50 103 ALA A C 1
ATOM 832 O O . ALA A 1 103 ? 10.984 4.235 -9.331 1.00 98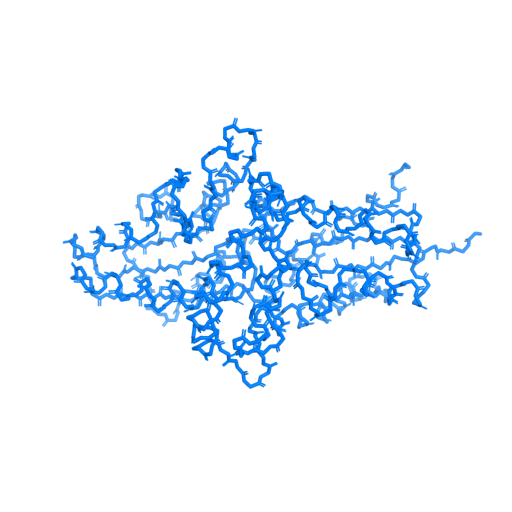.50 103 ALA A O 1
ATOM 833 N N . ALA A 1 104 ? 9.234 3.014 -8.642 1.00 98.44 104 ALA A N 1
ATOM 834 C CA . ALA A 1 104 ? 8.252 3.645 -9.507 1.00 98.44 104 ALA A CA 1
ATOM 835 C C . ALA A 1 104 ? 6.885 3.717 -8.830 1.00 98.44 104 ALA A C 1
ATOM 837 O O . ALA A 1 104 ? 6.502 2.877 -8.021 1.00 98.44 104 ALA A O 1
ATOM 838 N N . MET A 1 105 ? 6.117 4.725 -9.197 1.00 98.25 105 MET A N 1
ATOM 839 C CA . MET A 1 105 ? 4.730 4.871 -8.808 1.00 98.25 105 MET A CA 1
ATOM 840 C C . MET A 1 105 ? 3.842 4.559 -10.005 1.00 98.25 105 MET A C 1
ATOM 842 O O . MET A 1 105 ? 4.176 4.876 -11.155 1.00 98.25 105 MET A O 1
ATOM 846 N N . ARG A 1 106 ? 2.704 3.918 -9.734 1.00 97.75 106 ARG A N 1
ATOM 847 C CA . ARG A 1 106 ? 1.683 3.682 -10.745 1.00 97.75 106 ARG A CA 1
ATOM 848 C C . ARG A 1 106 ? 1.122 5.012 -11.236 1.00 97.75 106 ARG A C 1
ATOM 850 O O . ARG A 1 106 ? 0.979 5.167 -12.445 1.00 97.75 106 ARG A O 1
ATOM 857 N N . TYR A 1 107 ? 0.859 5.944 -10.326 1.00 97.56 107 TYR A N 1
ATOM 858 C CA . TYR A 1 107 ? 0.385 7.294 -10.612 1.00 97.56 107 TYR A CA 1
ATOM 859 C C . TYR A 1 107 ? 1.368 8.325 -10.039 1.00 97.56 107 TYR A C 1
ATOM 861 O O . TYR A 1 107 ? 1.789 8.221 -8.887 1.00 97.56 107 TYR A O 1
ATOM 869 N N . GLY A 1 108 ? 1.738 9.345 -10.814 1.00 94.62 108 GLY A N 1
ATOM 870 C CA . GLY A 1 108 ? 2.735 10.342 -10.403 1.00 94.62 108 GLY A CA 1
ATOM 871 C C . GLY A 1 108 ? 4.190 9.994 -10.765 1.00 94.62 108 GLY A C 1
ATOM 872 O O . GLY A 1 108 ? 4.456 9.304 -11.750 1.00 94.62 108 GLY A O 1
ATOM 873 N N . LYS A 1 109 ? 5.156 10.560 -10.018 1.00 93.56 109 LYS A N 1
ATOM 874 C CA . LYS A 1 109 ? 6.596 10.555 -10.358 1.00 93.56 109 LYS A CA 1
ATOM 875 C C . LYS A 1 109 ? 7.517 10.060 -9.230 1.00 93.56 109 LYS A C 1
ATOM 877 O O . LYS A 1 109 ? 7.439 10.615 -8.134 1.00 93.56 109 LYS A O 1
ATOM 882 N N . PRO A 1 110 ? 8.457 9.135 -9.492 1.00 96.06 110 PRO A N 1
ATOM 883 C CA . PRO A 1 110 ? 8.820 8.583 -10.803 1.00 96.06 110 PRO A CA 1
ATOM 884 C C . PRO A 1 110 ? 7.772 7.595 -11.332 1.00 96.06 110 PRO A C 1
ATOM 886 O O . PRO A 1 110 ? 7.192 6.848 -10.557 1.00 96.06 110 PRO A O 1
ATOM 889 N N . SER A 1 111 ? 7.513 7.590 -12.643 1.00 97.75 111 SER A N 1
ATOM 890 C CA . SER A 1 111 ? 6.528 6.689 -13.260 1.00 97.75 111 SER A CA 1
ATOM 891 C C . SER A 1 111 ? 7.145 5.338 -13.634 1.00 97.75 111 SER A C 1
ATOM 893 O O . SER A 1 111 ? 8.361 5.225 -13.800 1.00 97.75 111 SER A O 1
ATOM 895 N N . ILE A 1 112 ? 6.307 4.322 -13.859 1.00 98.38 112 ILE A N 1
ATOM 896 C CA . ILE A 1 112 ? 6.740 3.004 -14.368 1.00 98.38 112 ILE A CA 1
ATOM 897 C C . ILE A 1 112 ? 7.572 3.135 -15.655 1.00 98.38 112 ILE A C 1
ATOM 899 O O . ILE A 1 112 ? 8.619 2.504 -15.777 1.00 98.38 112 ILE A O 1
ATOM 903 N N . ALA A 1 113 ? 7.153 3.992 -16.593 1.00 98.00 113 ALA A N 1
ATOM 904 C CA . ALA A 1 113 ? 7.888 4.213 -17.839 1.00 98.00 113 ALA A CA 1
ATOM 905 C C . ALA A 1 113 ? 9.285 4.808 -17.595 1.00 98.00 113 ALA A C 1
ATOM 907 O O . ALA A 1 113 ? 10.253 4.352 -18.200 1.00 98.00 113 ALA A O 1
ATOM 908 N N . ALA A 1 114 ? 9.403 5.775 -16.677 1.00 98.00 114 ALA A N 1
ATOM 909 C CA . ALA A 1 114 ? 10.690 6.358 -16.308 1.00 98.00 114 ALA A CA 1
ATOM 910 C C . ALA A 1 114 ? 11.608 5.323 -15.636 1.00 98.00 114 ALA A C 1
ATOM 912 O O . ALA A 1 114 ? 12.770 5.203 -16.014 1.00 98.00 114 ALA A O 1
ATOM 913 N N . GLY A 1 115 ? 11.076 4.515 -14.712 1.00 98.06 115 GLY A N 1
ATOM 914 C CA . GLY A 1 115 ? 11.857 3.462 -14.062 1.00 98.06 115 GLY A CA 1
ATOM 915 C C . GLY A 1 115 ? 12.321 2.371 -15.035 1.00 98.06 115 GLY A C 1
ATOM 916 O O . GLY A 1 115 ? 13.454 1.898 -14.959 1.00 98.06 115 GLY A O 1
ATOM 917 N N . MET A 1 116 ? 11.487 2.012 -16.015 1.00 98.19 116 MET A N 1
ATOM 918 C CA . MET A 1 116 ? 11.873 1.107 -17.103 1.00 98.19 116 MET A CA 1
ATOM 919 C C . MET A 1 116 ? 12.965 1.700 -18.002 1.00 98.19 116 MET A C 1
ATOM 921 O O . MET A 1 116 ? 13.881 0.976 -18.397 1.00 98.19 116 MET A O 1
ATOM 925 N N . ALA A 1 117 ? 12.891 2.996 -18.317 1.00 97.75 117 ALA A N 1
ATOM 926 C CA . ALA A 1 117 ? 13.926 3.689 -19.079 1.00 97.75 117 ALA A CA 1
ATOM 927 C C . ALA A 1 117 ? 15.275 3.657 -18.342 1.00 97.75 117 ALA A C 1
ATOM 929 O O . ALA A 1 117 ? 16.277 3.244 -18.922 1.00 97.75 117 ALA A O 1
ATOM 930 N N . GLU A 1 118 ? 15.279 3.966 -17.044 1.00 97.69 118 GLU A N 1
ATOM 931 C CA . GLU A 1 118 ? 16.479 3.932 -16.204 1.00 97.69 118 GLU A CA 1
ATOM 932 C C . GLU A 1 118 ? 17.099 2.525 -16.123 1.00 97.69 118 GLU A C 1
ATOM 934 O O . GLU A 1 118 ? 18.311 2.343 -16.259 1.00 97.69 118 GLU A O 1
ATOM 939 N N . LEU A 1 119 ? 16.279 1.485 -15.940 1.00 97.38 119 LEU A N 1
ATOM 940 C CA . LEU A 1 119 ? 16.765 0.102 -15.932 1.00 97.38 119 LEU A CA 1
ATOM 941 C C . LEU A 1 119 ? 17.354 -0.304 -17.293 1.00 97.38 119 LEU A C 1
ATOM 943 O O . LEU A 1 119 ? 18.366 -1.009 -17.344 1.00 97.38 119 LEU A O 1
ATOM 947 N N . LYS A 1 120 ? 16.769 0.173 -18.396 1.00 94.88 120 LYS A N 1
ATOM 948 C CA . LYS A 1 120 ? 17.289 -0.058 -19.749 1.00 94.88 120 LYS A CA 1
ATOM 949 C C . LYS A 1 120 ? 18.645 0.624 -19.957 1.00 94.88 120 LYS A C 1
ATOM 951 O O . LYS A 1 120 ? 19.549 -0.012 -20.496 1.00 94.88 120 LYS A O 1
ATOM 956 N N . GLU A 1 121 ? 18.819 1.859 -19.485 1.00 95.50 121 GLU A N 1
ATOM 957 C CA . GLU A 1 121 ? 20.109 2.577 -19.499 1.00 95.50 121 GLU A CA 1
ATOM 958 C C . GLU A 1 121 ? 21.195 1.833 -18.706 1.00 95.50 121 GLU A C 1
ATOM 960 O O . GLU A 1 121 ? 22.368 1.840 -19.073 1.00 95.50 121 GLU A O 1
ATOM 965 N N . ARG A 1 122 ? 20.804 1.088 -17.665 1.00 95.06 122 ARG A N 1
ATOM 966 C CA . ARG A 1 122 ? 21.695 0.213 -16.879 1.00 95.06 122 ARG A CA 1
ATOM 967 C C . ARG A 1 122 ? 21.960 -1.156 -17.525 1.00 95.06 122 ARG A C 1
ATOM 969 O O . ARG A 1 122 ? 22.525 -2.042 -16.869 1.00 95.06 122 ARG A O 1
ATOM 976 N N . ASN A 1 123 ? 21.594 -1.323 -18.798 1.00 93.62 123 ASN A N 1
ATOM 977 C CA . ASN A 1 123 ? 21.720 -2.543 -19.599 1.00 93.62 123 ASN A CA 1
ATOM 978 C C . ASN A 1 123 ? 20.925 -3.747 -19.063 1.00 93.62 123 ASN A C 1
ATOM 980 O O . ASN A 1 123 ? 21.274 -4.895 -19.348 1.00 93.62 123 ASN A O 1
ATOM 984 N N . CYS A 1 124 ? 19.849 -3.516 -18.304 1.00 95.31 124 CYS A N 1
ATOM 985 C CA . CYS A 1 124 ? 18.941 -4.592 -17.917 1.00 95.31 124 CYS A CA 1
ATOM 986 C C . CYS A 1 124 ? 18.139 -5.069 -19.138 1.00 95.31 124 CYS A C 1
ATOM 988 O O . CYS A 1 124 ? 17.561 -4.271 -19.874 1.00 95.31 124 CYS A O 1
ATOM 990 N N . LYS A 1 125 ? 18.112 -6.385 -19.357 1.00 93.94 125 LYS A N 1
ATOM 991 C CA . LYS A 1 125 ? 17.330 -7.049 -20.417 1.00 93.94 125 LYS A CA 1
ATOM 992 C C . LYS A 1 125 ? 16.123 -7.799 -19.865 1.00 93.94 125 LYS A C 1
ATOM 994 O O . LYS A 1 125 ? 15.187 -8.083 -20.609 1.00 93.94 125 LYS A O 1
ATOM 999 N N . ARG A 1 126 ? 16.130 -8.063 -18.557 1.00 95.69 126 ARG A N 1
ATOM 1000 C CA . ARG A 1 126 ? 15.091 -8.793 -17.831 1.00 95.69 126 ARG A CA 1
ATOM 1001 C C . ARG A 1 126 ? 14.565 -7.935 -16.696 1.00 95.69 126 ARG A C 1
ATOM 1003 O O . ARG A 1 126 ? 15.350 -7.236 -16.055 1.00 95.69 126 ARG A O 1
ATOM 1010 N N . LEU A 1 127 ? 13.261 -7.974 -16.476 1.00 97.50 127 LEU A N 1
ATOM 1011 C CA . LEU A 1 127 ? 12.571 -7.085 -15.553 1.00 97.50 127 LEU A CA 1
ATOM 1012 C C . LEU A 1 127 ? 11.720 -7.889 -14.577 1.00 97.50 127 LEU A C 1
ATOM 1014 O O . LEU A 1 127 ? 10.713 -8.473 -14.970 1.00 97.50 127 LEU A O 1
ATOM 1018 N N . LEU A 1 128 ? 12.104 -7.875 -13.305 1.00 98.38 128 LEU A N 1
ATOM 1019 C CA . LEU A 1 128 ? 11.214 -8.267 -12.220 1.00 98.38 128 LEU A CA 1
ATOM 1020 C C . LEU A 1 128 ? 10.431 -7.030 -11.786 1.00 98.38 128 LEU A C 1
ATOM 1022 O O . LEU A 1 128 ? 11.032 -6.028 -11.409 1.00 98.38 128 LEU A O 1
ATOM 1026 N N . VAL A 1 129 ? 9.108 -7.088 -11.821 1.00 98.69 129 VAL A N 1
ATOM 1027 C CA . VAL A 1 129 ? 8.243 -6.034 -11.294 1.00 98.69 129 VAL A CA 1
ATOM 1028 C C . VAL A 1 129 ? 7.637 -6.533 -9.995 1.00 98.69 129 VAL A C 1
ATOM 1030 O O . VAL A 1 129 ? 7.021 -7.597 -9.957 1.00 98.69 129 VAL A O 1
ATOM 1033 N N . LEU A 1 130 ? 7.820 -5.748 -8.940 1.00 98.50 130 LEU A N 1
ATOM 1034 C CA . LEU A 1 130 ? 7.372 -6.061 -7.594 1.00 98.50 130 LEU A CA 1
ATOM 1035 C C . LEU A 1 130 ? 6.434 -4.949 -7.107 1.00 98.50 130 LEU A C 1
ATOM 1037 O O . LEU A 1 130 ? 6.901 -3.943 -6.568 1.00 98.50 130 LEU A O 1
ATOM 1041 N N . PRO A 1 131 ? 5.119 -5.069 -7.347 1.00 98.38 131 PRO A N 1
ATOM 1042 C CA . PRO A 1 131 ? 4.133 -4.195 -6.728 1.00 98.38 131 PRO A CA 1
ATOM 1043 C C . PRO A 1 131 ? 4.133 -4.384 -5.207 1.00 98.38 131 PRO A C 1
ATOM 1045 O O . PRO A 1 131 ? 4.126 -5.507 -4.725 1.00 98.38 131 PRO A O 1
ATOM 1048 N N . LEU A 1 132 ? 4.095 -3.302 -4.433 1.00 98.12 132 LEU A N 1
ATOM 1049 C CA . LEU A 1 132 ? 4.011 -3.307 -2.968 1.00 98.12 132 LEU A CA 1
ATOM 1050 C C . LEU A 1 132 ? 2.563 -3.480 -2.472 1.00 98.12 132 LEU A C 1
ATOM 1052 O O . LEU A 1 132 ? 2.157 -2.870 -1.481 1.00 98.12 132 LEU A O 1
ATOM 1056 N N . TYR A 1 133 ? 1.788 -4.312 -3.170 1.00 97.69 133 TYR A N 1
ATOM 1057 C CA . TYR A 1 133 ? 0.431 -4.698 -2.796 1.00 97.69 133 TYR A CA 1
ATOM 1058 C C . TYR A 1 133 ? 0.453 -6.165 -2.379 1.00 97.69 133 TYR A C 1
ATOM 1060 O O . TYR A 1 133 ? 0.665 -7.024 -3.235 1.00 97.69 133 TYR A O 1
ATOM 1068 N N . PRO A 1 134 ? 0.252 -6.480 -1.090 1.00 98.00 134 PRO A N 1
ATOM 1069 C CA . PRO A 1 134 ? 0.268 -7.870 -0.671 1.00 98.00 134 PRO A CA 1
ATOM 1070 C C . PRO A 1 134 ? -0.889 -8.652 -1.282 1.00 98.00 134 PRO A C 1
ATOM 1072 O O . PRO A 1 134 ? -0.674 -9.781 -1.696 1.00 98.00 134 PRO A O 1
ATOM 1075 N N . GLN A 1 135 ? -2.081 -8.053 -1.375 1.00 98.62 135 GLN A N 1
ATOM 1076 C CA . GLN A 1 135 ? -3.254 -8.645 -2.018 1.00 98.62 135 GLN A CA 1
ATOM 1077 C C . GLN A 1 135 ? -3.420 -8.117 -3.447 1.00 98.62 135 GLN A C 1
ATOM 1079 O O . GLN A 1 135 ? -3.407 -6.903 -3.676 1.00 98.62 135 GLN A O 1
ATOM 1084 N N . TYR A 1 136 ? -3.641 -9.029 -4.389 1.00 98.50 136 TYR A N 1
ATOM 1085 C CA . TYR A 1 136 ? -4.010 -8.715 -5.761 1.00 98.50 136 TYR A CA 1
ATOM 1086 C C . TYR A 1 136 ? -5.368 -8.019 -5.806 1.00 98.50 136 TYR A C 1
ATOM 1088 O O . TYR A 1 136 ? -6.328 -8.448 -5.165 1.00 98.50 136 TYR A O 1
ATOM 1096 N N . SER A 1 137 ? -5.463 -6.995 -6.649 1.00 97.88 137 SER A N 1
ATOM 1097 C CA . SER A 1 137 ? -6.730 -6.467 -7.141 1.00 97.88 137 SER A CA 1
ATOM 1098 C C . SER A 1 137 ? -6.565 -5.959 -8.569 1.00 97.88 137 SER A C 1
ATOM 1100 O O . SER A 1 137 ? -5.493 -5.486 -8.970 1.00 97.88 137 SER A O 1
ATOM 1102 N N . ALA A 1 138 ? -7.657 -5.981 -9.332 1.00 96.38 138 ALA A N 1
ATOM 1103 C CA . ALA A 1 138 ? -7.708 -5.360 -10.641 1.00 96.38 138 ALA A CA 1
ATOM 1104 C C . ALA A 1 138 ? -7.413 -3.848 -10.583 1.00 96.38 138 ALA A C 1
ATOM 1106 O O . ALA A 1 138 ? -6.798 -3.323 -11.510 1.00 96.38 138 ALA A O 1
ATOM 1107 N N . SER A 1 139 ? -7.783 -3.146 -9.503 1.00 95.12 139 SER A N 1
ATOM 1108 C CA . SER A 1 139 ? -7.531 -1.701 -9.362 1.00 95.12 139 SER A CA 1
ATOM 1109 C C . SER A 1 139 ? -6.093 -1.349 -8.971 1.00 95.12 139 SER A C 1
ATOM 1111 O O . SER A 1 139 ? -5.726 -0.175 -9.022 1.00 95.12 139 SER A O 1
ATOM 1113 N N . THR A 1 140 ? -5.272 -2.333 -8.587 1.00 96.88 140 THR A N 1
ATOM 1114 C CA . THR A 1 140 ? -3.883 -2.130 -8.147 1.00 96.88 140 THR A CA 1
ATOM 1115 C C . THR A 1 140 ? -2.895 -2.879 -9.040 1.00 96.88 140 THR A C 1
ATOM 1117 O O . THR A 1 140 ? -2.311 -2.272 -9.939 1.00 96.88 140 THR A O 1
ATOM 1120 N N . THR A 1 141 ? -2.714 -4.186 -8.843 1.00 97.88 141 THR A N 1
ATOM 1121 C CA . THR A 1 141 ? -1.732 -4.999 -9.573 1.00 97.88 141 THR A CA 1
ATOM 1122 C C . THR A 1 141 ? -2.020 -5.009 -11.073 1.00 97.88 141 THR A C 1
ATOM 1124 O O . THR A 1 141 ? -1.128 -4.690 -11.856 1.00 97.88 141 THR A O 1
ATOM 1127 N N . ALA A 1 142 ? -3.264 -5.252 -11.498 1.00 97.56 142 ALA A N 1
ATOM 1128 C CA . ALA A 1 142 ? -3.580 -5.260 -12.933 1.00 97.56 142 ALA A CA 1
ATOM 1129 C C . ALA A 1 142 ? -3.427 -3.870 -13.583 1.00 97.56 142 ALA A C 1
ATOM 1131 O O . ALA A 1 142 ? -3.052 -3.751 -14.747 1.00 97.56 142 ALA A O 1
ATOM 1132 N N . SER A 1 143 ? -3.660 -2.793 -12.825 1.00 98.12 143 SER A N 1
ATOM 1133 C CA . SER A 1 143 ? -3.377 -1.429 -13.290 1.00 98.12 143 SER A CA 1
ATOM 1134 C C . SER A 1 143 ? -1.871 -1.201 -13.511 1.00 98.12 143 SER A C 1
ATOM 1136 O O . SER A 1 143 ? -1.477 -0.532 -14.472 1.00 98.12 143 SER A O 1
ATOM 1138 N N . VAL A 1 144 ? -1.006 -1.789 -12.672 1.00 98.44 144 VAL A N 1
ATOM 1139 C CA . VAL A 1 144 ? 0.451 -1.807 -12.897 1.00 98.44 144 VAL A CA 1
ATOM 1140 C C . VAL A 1 144 ? 0.798 -2.568 -14.174 1.00 98.44 144 VAL A C 1
ATOM 1142 O O . VAL A 1 144 ? 1.587 -2.061 -14.971 1.00 98.44 144 VAL A O 1
ATOM 1145 N N . GLU A 1 145 ? 0.181 -3.721 -14.421 1.00 98.19 145 GLU A N 1
ATOM 1146 C CA . GLU A 1 145 ? 0.378 -4.487 -15.658 1.00 98.19 145 GLU A CA 1
ATOM 1147 C C . GLU A 1 145 ? -0.025 -3.700 -16.908 1.00 98.19 145 GLU A C 1
ATOM 1149 O O . GLU A 1 145 ? 0.737 -3.650 -17.876 1.00 98.19 145 GLU A O 1
ATOM 1154 N N . ASP A 1 146 ? -1.162 -3.001 -16.878 1.00 97.75 146 ASP A N 1
ATOM 1155 C CA . ASP A 1 146 ? -1.603 -2.152 -17.988 1.00 97.75 146 ASP A CA 1
ATOM 1156 C C . ASP A 1 146 ? -0.594 -1.021 -18.272 1.00 97.75 146 ASP A C 1
ATOM 1158 O O . ASP A 1 146 ? -0.317 -0.683 -19.431 1.00 97.75 146 ASP A O 1
ATOM 1162 N N . ALA A 1 147 ? -0.027 -0.416 -17.223 1.00 97.94 147 ALA A N 1
ATOM 1163 C CA . ALA A 1 147 ? 1.000 0.615 -17.356 1.00 97.94 147 ALA A CA 1
ATOM 1164 C C . ALA A 1 147 ? 2.327 0.049 -17.885 1.00 97.94 147 ALA A C 1
ATOM 1166 O O . ALA A 1 147 ? 2.956 0.673 -18.743 1.00 97.94 147 ALA A O 1
ATOM 1167 N N . LEU A 1 148 ? 2.722 -1.144 -17.435 1.00 97.69 148 LEU A N 1
ATOM 1168 C CA . LEU A 1 148 ? 3.885 -1.869 -17.946 1.00 97.69 148 LEU A CA 1
ATOM 1169 C C . LEU A 1 148 ? 3.723 -2.211 -19.426 1.00 97.69 148 LEU A C 1
ATOM 1171 O O . LEU A 1 148 ? 4.631 -1.947 -20.210 1.00 97.69 148 LEU A O 1
ATOM 1175 N N . ALA A 1 149 ? 2.565 -2.733 -19.836 1.00 97.06 149 ALA A N 1
ATOM 1176 C CA . ALA A 1 149 ? 2.279 -3.064 -21.229 1.00 97.06 149 ALA A CA 1
ATOM 1177 C C . ALA A 1 149 ? 2.364 -1.825 -22.137 1.00 97.06 149 ALA A C 1
ATOM 1179 O O . ALA A 1 149 ? 2.897 -1.889 -23.247 1.00 97.06 149 ALA A O 1
ATOM 1180 N N . LYS A 1 150 ? 1.894 -0.664 -21.660 1.00 96.62 150 LYS A N 1
ATOM 1181 C CA . LYS A 1 150 ? 2.062 0.619 -22.365 1.00 96.62 150 LYS A CA 1
ATOM 1182 C C . LYS A 1 150 ? 3.531 1.038 -22.440 1.00 96.62 150 LYS A C 1
ATOM 1184 O O . LYS A 1 150 ? 3.983 1.444 -23.509 1.00 96.62 150 LYS A O 1
ATOM 1189 N N . ALA A 1 151 ? 4.273 0.933 -21.339 1.00 96.94 151 ALA A N 1
ATOM 1190 C CA . ALA A 1 151 ? 5.677 1.327 -21.270 1.00 96.94 151 ALA A CA 1
ATOM 1191 C C . ALA A 1 151 ? 6.600 0.415 -22.100 1.00 96.94 151 ALA A C 1
ATOM 1193 O O . ALA A 1 151 ? 7.536 0.913 -22.728 1.00 96.94 151 ALA A O 1
ATOM 1194 N N . GLN A 1 152 ? 6.307 -0.886 -22.195 1.00 95.00 152 GLN A N 1
ATOM 1195 C CA . GLN A 1 152 ? 7.063 -1.841 -23.015 1.00 95.00 152 GLN A CA 1
ATOM 1196 C C . GLN A 1 152 ? 7.096 -1.473 -24.503 1.00 95.00 152 GLN A C 1
ATOM 1198 O O . GLN A 1 152 ? 8.082 -1.775 -25.172 1.00 95.00 152 GLN A O 1
ATOM 1203 N N . LYS A 1 153 ? 6.077 -0.766 -25.017 1.00 94.38 153 LYS A N 1
ATOM 1204 C CA . LYS A 1 153 ? 6.061 -0.275 -26.408 1.00 94.38 153 LYS A CA 1
ATOM 1205 C C . LYS A 1 153 ? 7.230 0.668 -26.717 1.00 94.38 153 LYS A C 1
ATOM 1207 O O . LYS A 1 153 ? 7.677 0.723 -27.856 1.00 94.38 153 LYS A O 1
ATOM 1212 N N . TYR A 1 154 ? 7.722 1.394 -25.712 1.00 92.88 154 TYR A N 1
ATOM 1213 C CA . TYR A 1 154 ? 8.801 2.380 -25.848 1.00 92.88 154 TYR A CA 1
ATOM 1214 C C . TYR A 1 154 ? 10.114 1.903 -25.200 1.00 92.88 154 TYR A C 1
ATOM 1216 O O . TYR A 1 154 ? 11.212 2.209 -25.673 1.00 92.88 154 TYR A O 1
ATOM 1224 N N . HIS A 1 155 ? 10.017 1.094 -24.144 1.00 92.06 155 HIS A N 1
ATOM 1225 C CA . HIS A 1 155 ? 11.147 0.555 -23.389 1.00 92.06 155 HIS A CA 1
ATOM 1226 C C . HIS A 1 155 ? 11.052 -0.980 -23.307 1.00 92.06 155 HIS A C 1
ATOM 1228 O O . HIS A 1 155 ? 10.720 -1.513 -22.251 1.00 92.06 155 HIS A O 1
ATOM 1234 N N . PRO A 1 156 ? 11.311 -1.714 -24.406 1.00 92.69 156 PRO A N 1
ATOM 1235 C CA . PRO A 1 156 ? 11.141 -3.164 -24.426 1.00 92.69 156 PRO A CA 1
ATOM 1236 C C . PRO A 1 156 ? 12.168 -3.879 -23.539 1.00 92.69 156 PRO A C 1
ATOM 1238 O O . PRO A 1 156 ? 13.364 -3.573 -23.585 1.00 92.69 156 PRO A O 1
ATOM 1241 N N . PHE A 1 157 ? 11.687 -4.870 -22.788 1.00 94.25 157 PHE A N 1
ATOM 1242 C CA . PHE A 1 157 ? 12.480 -5.856 -22.051 1.00 94.25 157 PHE A CA 1
ATOM 1243 C C . PHE A 1 157 ? 12.232 -7.236 -22.661 1.00 94.25 157 PHE A C 1
ATOM 1245 O O . PHE A 1 157 ? 11.114 -7.532 -23.071 1.00 94.25 157 PHE A O 1
ATOM 1252 N N . GLY A 1 158 ? 13.267 -8.077 -22.731 1.00 91.25 158 GLY A N 1
ATOM 1253 C CA . GLY A 1 158 ? 13.164 -9.407 -23.339 1.00 91.25 158 GLY A CA 1
ATOM 1254 C C . GLY A 1 158 ? 12.342 -10.382 -22.496 1.00 91.25 158 GLY A C 1
ATOM 1255 O O . GLY A 1 158 ? 11.623 -11.213 -23.039 1.00 91.25 158 GLY A O 1
ATOM 1256 N N . ARG A 1 159 ? 12.415 -10.253 -21.166 1.00 93.06 159 ARG A N 1
ATOM 1257 C CA . ARG A 1 159 ? 11.603 -11.015 -20.209 1.00 93.06 159 ARG A CA 1
ATOM 1258 C C . ARG A 1 159 ? 11.083 -10.089 -19.124 1.00 93.06 159 ARG A C 1
ATOM 1260 O O . ARG A 1 159 ? 11.856 -9.306 -18.568 1.00 93.06 159 ARG A O 1
ATOM 1267 N N . VAL A 1 160 ? 9.797 -10.202 -18.814 1.00 96.19 160 VAL A N 1
ATOM 1268 C CA . VAL A 1 160 ? 9.148 -9.453 -17.737 1.00 96.19 160 VAL A CA 1
ATOM 1269 C C . VAL A 1 160 ? 8.339 -10.422 -16.893 1.00 96.19 160 VAL A C 1
ATOM 1271 O O . VAL A 1 160 ? 7.549 -11.189 -17.433 1.00 96.19 160 VAL A O 1
ATOM 1274 N N . HIS A 1 161 ? 8.538 -10.373 -15.583 1.00 97.50 161 HIS A N 1
ATOM 1275 C CA . HIS A 1 161 ? 7.742 -11.112 -14.614 1.00 97.50 161 HIS A CA 1
ATOM 1276 C C . HIS A 1 161 ? 7.178 -10.122 -13.601 1.00 97.50 161 HIS A C 1
ATOM 1278 O O . HIS A 1 161 ? 7.921 -9.298 -13.066 1.00 97.50 161 HIS A O 1
ATOM 1284 N N . VAL A 1 162 ? 5.871 -10.191 -13.363 1.00 98.25 162 VAL A N 1
ATOM 1285 C CA . VAL A 1 162 ? 5.172 -9.360 -12.381 1.00 98.25 162 VAL A CA 1
ATOM 1286 C C . VAL A 1 162 ? 4.722 -10.266 -11.247 1.00 98.25 162 VAL A C 1
ATOM 1288 O O . VAL A 1 162 ? 3.958 -11.204 -11.481 1.00 98.25 162 VAL A O 1
ATOM 1291 N N . VAL A 1 163 ? 5.184 -9.973 -10.031 1.00 98.31 163 VAL A N 1
ATOM 1292 C CA . VAL A 1 163 ? 4.675 -10.637 -8.827 1.00 98.31 163 VAL A CA 1
ATOM 1293 C C . VAL A 1 163 ? 3.230 -10.191 -8.623 1.00 98.31 163 VAL A C 1
ATOM 1295 O O . VAL A 1 163 ? 2.966 -8.999 -8.468 1.00 98.31 163 VAL A O 1
ATOM 1298 N N . GLN A 1 164 ? 2.302 -11.145 -8.686 1.00 97.44 164 GLN A N 1
ATOM 1299 C CA . GLN A 1 164 ? 0.862 -10.866 -8.681 1.00 97.44 164 GLN A CA 1
ATOM 1300 C C . GLN A 1 164 ? 0.363 -10.452 -7.294 1.00 97.44 164 GLN A C 1
ATOM 1302 O O . GLN A 1 164 ? -0.344 -9.453 -7.145 1.00 97.44 164 GLN A O 1
ATOM 1307 N N . ASP A 1 165 ? 0.768 -11.220 -6.289 1.00 97.88 165 ASP A N 1
ATOM 1308 C CA . ASP A 1 165 ? 0.473 -11.013 -4.881 1.00 97.88 165 ASP A CA 1
ATOM 1309 C C . ASP A 1 165 ? 1.481 -11.784 -4.018 1.00 97.88 165 ASP A C 1
ATOM 1311 O O . ASP A 1 165 ? 2.309 -12.547 -4.521 1.00 97.88 165 ASP A O 1
ATOM 1315 N N . PHE A 1 166 ? 1.437 -11.539 -2.714 1.00 98.44 166 PHE A N 1
ATOM 1316 C CA . PHE A 1 166 ? 2.211 -12.260 -1.699 1.00 98.44 166 PHE A CA 1
ATOM 1317 C C . PHE A 1 166 ? 1.462 -12.277 -0.357 1.00 98.44 166 PHE A C 1
ATOM 1319 O O . PHE A 1 166 ? 2.064 -12.274 0.718 1.00 98.44 166 PHE A O 1
ATOM 1326 N N . HIS A 1 167 ? 0.131 -12.260 -0.417 1.00 98.56 167 HIS A N 1
ATOM 1327 C CA . HIS A 1 167 ? -0.761 -12.049 0.722 1.00 98.56 167 HIS A CA 1
ATOM 1328 C C . HIS A 1 167 ? -0.655 -13.145 1.795 1.00 98.56 167 HIS A C 1
ATOM 1330 O O . HIS A 1 167 ? -0.858 -12.884 2.982 1.00 98.56 167 HIS A O 1
ATOM 1336 N N . ASP A 1 168 ? -0.328 -14.366 1.376 1.00 98.25 168 ASP A N 1
ATOM 1337 C CA . ASP A 1 168 ? -0.142 -15.551 2.210 1.00 98.25 168 ASP A CA 1
ATOM 1338 C C . ASP A 1 168 ? 1.335 -15.951 2.368 1.00 98.25 168 ASP A C 1
ATOM 1340 O O . ASP A 1 168 ? 1.643 -16.952 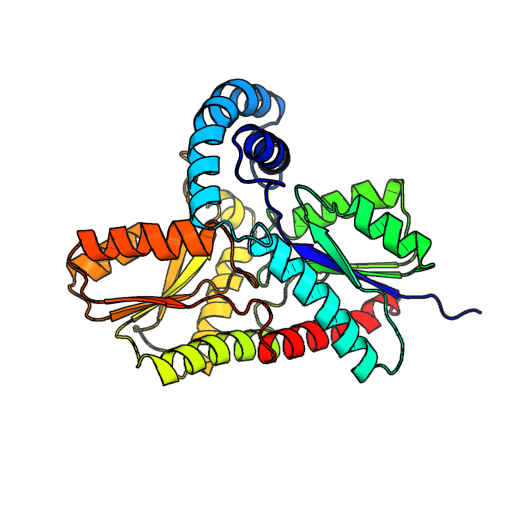3.021 1.00 98.25 168 ASP A O 1
ATOM 1344 N N . ASN A 1 169 ? 2.268 -15.153 1.835 1.00 98.56 169 ASN A N 1
ATOM 1345 C CA . ASN A 1 169 ? 3.692 -15.411 1.986 1.00 98.56 169 ASN A CA 1
ATOM 1346 C C . ASN A 1 169 ? 4.073 -15.398 3.474 1.00 98.56 169 ASN A C 1
ATOM 1348 O O . ASN A 1 169 ? 3.893 -14.403 4.182 1.00 98.56 169 ASN A O 1
ATOM 1352 N N . ALA A 1 170 ? 4.659 -16.500 3.946 1.00 98.44 170 ALA A N 1
ATOM 1353 C CA . ALA A 1 170 ? 4.989 -16.677 5.357 1.00 98.44 170 ALA A CA 1
ATOM 1354 C C . ALA A 1 170 ? 5.944 -15.594 5.894 1.00 98.44 170 ALA A C 1
ATOM 1356 O O . ALA A 1 170 ? 5.836 -15.208 7.055 1.00 98.44 170 ALA A O 1
ATOM 1357 N N . GLY A 1 171 ? 6.865 -15.086 5.068 1.00 98.44 171 GLY A N 1
ATOM 1358 C CA . GLY A 1 171 ? 7.766 -13.995 5.439 1.00 98.44 171 GLY A CA 1
ATOM 1359 C C . GLY A 1 171 ? 7.025 -12.673 5.638 1.00 98.44 171 GLY A C 1
ATOM 1360 O O . GLY A 1 171 ? 7.246 -11.997 6.642 1.00 98.44 171 GLY A O 1
ATOM 1361 N N . TYR A 1 172 ? 6.115 -12.330 4.724 1.00 98.62 172 TYR A N 1
ATOM 1362 C CA . TYR A 1 172 ? 5.269 -11.139 4.836 1.00 98.62 172 TYR A CA 1
ATOM 1363 C C . TYR A 1 172 ? 4.362 -11.203 6.074 1.00 98.62 172 TYR A C 1
ATOM 1365 O O . TYR A 1 172 ? 4.376 -10.280 6.890 1.00 98.62 172 TYR A O 1
ATOM 1373 N N . VAL A 1 173 ? 3.649 -12.319 6.272 1.00 98.69 173 VAL A N 1
ATOM 1374 C CA . VAL A 1 173 ? 2.784 -12.534 7.446 1.00 98.69 173 VAL A CA 1
ATOM 1375 C C . VAL A 1 173 ? 3.574 -12.352 8.742 1.00 98.69 173 VAL A C 1
ATOM 1377 O O . VAL A 1 173 ? 3.153 -11.600 9.625 1.00 98.69 173 VAL A O 1
ATOM 1380 N N . LYS A 1 174 ? 4.754 -12.978 8.835 1.00 98.69 174 LYS A N 1
ATOM 1381 C CA . LYS A 1 174 ? 5.648 -12.851 9.993 1.00 98.69 174 LYS A CA 1
ATOM 1382 C C . LYS A 1 174 ? 6.136 -11.425 10.200 1.00 98.69 174 LYS A C 1
ATOM 1384 O O . LYS A 1 174 ? 6.195 -10.975 11.339 1.00 98.69 174 LYS A O 1
ATOM 1389 N N . ALA A 1 175 ? 6.470 -10.698 9.136 1.00 98.69 175 ALA A N 1
ATOM 1390 C CA . ALA A 1 175 ? 6.910 -9.310 9.242 1.00 98.69 175 ALA A CA 1
ATOM 1391 C C . ALA A 1 175 ? 5.804 -8.402 9.804 1.00 98.69 175 ALA A C 1
ATOM 1393 O O . ALA A 1 175 ? 6.065 -7.619 10.719 1.00 98.69 175 ALA A O 1
ATOM 1394 N N . VAL A 1 176 ? 4.566 -8.546 9.319 1.00 98.69 176 VAL A N 1
ATOM 1395 C CA . VAL A 1 176 ? 3.415 -7.777 9.820 1.00 98.69 176 VAL A CA 1
ATOM 1396 C C . VAL A 1 176 ? 3.095 -8.142 11.270 1.00 98.69 176 VAL A C 1
ATOM 1398 O O . VAL A 1 176 ? 2.963 -7.253 12.112 1.00 98.69 176 VAL A O 1
ATOM 1401 N N . ALA A 1 177 ? 3.022 -9.436 11.591 1.00 98.50 177 ALA A N 1
ATOM 1402 C CA . ALA A 1 177 ? 2.766 -9.898 12.953 1.00 98.50 177 ALA A CA 1
ATOM 1403 C C . ALA A 1 177 ? 3.869 -9.448 13.924 1.00 98.50 177 ALA A C 1
ATOM 1405 O O . ALA A 1 177 ? 3.574 -8.990 15.027 1.00 98.50 177 ALA A O 1
ATOM 1406 N N . LYS A 1 178 ? 5.140 -9.497 13.505 1.00 98.44 178 LYS A N 1
ATOM 1407 C CA . LYS A 1 178 ? 6.257 -8.980 14.300 1.00 98.44 178 LYS A CA 1
ATOM 1408 C C . LYS A 1 178 ? 6.113 -7.481 14.551 1.00 98.44 178 LYS A C 1
ATOM 1410 O O . LYS A 1 178 ? 6.290 -7.057 15.684 1.00 98.44 178 LYS A O 1
ATOM 1415 N N . ASN A 1 179 ? 5.764 -6.694 13.536 1.00 98.38 179 ASN A N 1
ATOM 1416 C CA . ASN A 1 179 ? 5.567 -5.253 13.687 1.00 98.38 179 ASN A CA 1
ATOM 1417 C C . ASN A 1 179 ? 4.457 -4.924 14.707 1.00 98.38 179 ASN A C 1
ATOM 1419 O O . ASN A 1 179 ? 4.646 -4.081 15.583 1.00 98.38 179 ASN A O 1
ATOM 1423 N N . ILE A 1 180 ? 3.335 -5.650 14.656 1.00 98.44 180 ILE A N 1
ATOM 1424 C CA . ILE A 1 180 ? 2.243 -5.529 15.636 1.00 98.44 180 ILE A CA 1
ATOM 1425 C C . ILE A 1 180 ? 2.714 -5.941 17.041 1.00 98.44 180 ILE A C 1
ATOM 1427 O O . ILE A 1 180 ? 2.504 -5.206 18.006 1.00 98.44 180 ILE A O 1
ATOM 1431 N N . ASN A 1 181 ? 3.402 -7.079 17.170 1.00 97.94 181 ASN A N 1
ATOM 1432 C CA . ASN A 1 181 ? 3.933 -7.543 18.453 1.00 97.94 181 ASN A CA 1
ATOM 1433 C C . ASN A 1 181 ? 4.962 -6.569 19.047 1.00 97.94 181 ASN A C 1
ATOM 1435 O O . ASN A 1 181 ? 4.892 -6.273 20.236 1.00 97.94 181 ASN A O 1
ATOM 1439 N N . ASP A 1 182 ? 5.886 -6.036 18.245 1.00 98.19 182 ASP A N 1
ATOM 1440 C CA . ASP A 1 182 ? 6.883 -5.054 18.685 1.00 98.19 182 ASP A CA 1
ATOM 1441 C C . ASP A 1 182 ? 6.208 -3.775 19.212 1.00 98.19 182 ASP A C 1
ATOM 1443 O O . ASP A 1 182 ? 6.667 -3.187 20.195 1.00 98.19 182 ASP A O 1
ATOM 1447 N N . TYR A 1 183 ? 5.100 -3.358 18.589 1.00 98.44 183 TYR A N 1
ATOM 1448 C CA . TYR A 1 183 ? 4.274 -2.255 19.076 1.00 98.44 183 TYR A CA 1
ATOM 1449 C C . TYR A 1 183 ? 3.633 -2.598 20.430 1.00 98.44 183 TYR A C 1
ATOM 1451 O O . TYR A 1 183 ? 3.745 -1.835 21.392 1.00 98.44 183 TYR A O 1
ATOM 1459 N N . TRP A 1 184 ? 3.024 -3.779 20.558 1.00 97.88 184 TRP A N 1
ATOM 1460 C CA . TRP A 1 184 ? 2.410 -4.233 21.811 1.00 97.88 184 TRP A CA 1
ATOM 1461 C C . TRP A 1 184 ? 3.402 -4.448 22.948 1.00 97.88 184 TRP A C 1
ATOM 1463 O O . TRP A 1 184 ? 3.062 -4.197 24.100 1.00 97.88 184 TRP A O 1
ATOM 1473 N N . MET A 1 185 ? 4.637 -4.851 22.658 1.00 97.69 185 MET A N 1
ATOM 1474 C CA . MET A 1 185 ? 5.682 -4.967 23.678 1.00 97.69 185 MET A CA 1
ATOM 1475 C C . MET A 1 185 ? 6.014 -3.619 24.327 1.00 97.69 185 MET A C 1
ATOM 1477 O O . MET A 1 185 ? 6.409 -3.585 25.489 1.00 97.69 185 MET A O 1
ATOM 1481 N N . LYS A 1 186 ? 5.839 -2.510 23.599 1.00 97.81 186 LYS A N 1
ATOM 1482 C CA . LYS A 1 186 ? 6.103 -1.150 24.097 1.00 97.81 186 LYS A CA 1
ATOM 1483 C C . LYS A 1 186 ? 4.878 -0.494 24.721 1.00 97.81 186 LYS A C 1
ATOM 1485 O O . LYS A 1 186 ? 5.014 0.288 25.654 1.00 97.81 186 LYS A O 1
ATOM 1490 N N . HIS A 1 187 ? 3.696 -0.783 24.185 1.00 97.50 187 HIS A N 1
ATOM 1491 C CA . HIS A 1 187 ? 2.468 -0.072 24.539 1.00 97.50 187 HIS A CA 1
ATOM 1492 C C . HIS A 1 187 ? 1.476 -0.924 25.335 1.00 97.50 187 HIS A C 1
ATOM 1494 O O . HIS A 1 187 ? 0.458 -0.400 25.769 1.00 97.50 187 HIS A O 1
ATOM 1500 N N . GLY A 1 188 ? 1.723 -2.219 25.517 1.00 96.31 188 GLY A N 1
ATOM 1501 C CA . GLY A 1 188 ? 0.736 -3.174 26.015 1.00 96.31 188 GLY A CA 1
ATOM 1502 C C . GLY A 1 188 ? -0.210 -3.673 24.917 1.00 96.31 188 GLY A C 1
ATOM 1503 O O . GLY A 1 188 ? -0.248 -3.136 23.802 1.00 96.31 188 GLY A O 1
ATOM 1504 N N . ARG A 1 189 ? -0.970 -4.723 25.247 1.00 95.38 189 ARG A N 1
ATOM 1505 C CA . ARG A 1 189 ? -1.941 -5.367 24.349 1.00 95.38 189 ARG A CA 1
ATOM 1506 C C . ARG A 1 189 ? -3.314 -4.676 24.419 1.00 95.38 189 ARG A C 1
ATOM 1508 O O . ARG A 1 189 ? -3.709 -4.270 25.510 1.00 95.38 189 ARG A O 1
ATOM 1515 N N . PRO A 1 190 ? -4.038 -4.564 23.292 1.00 96.31 190 PRO A N 1
ATOM 1516 C CA . PRO A 1 190 ? -5.377 -3.984 23.255 1.00 96.31 190 PRO A CA 1
ATOM 1517 C C . PRO A 1 190 ? -6.453 -4.999 23.667 1.00 96.31 190 PRO A C 1
ATOM 1519 O O . PRO A 1 190 ? -6.165 -6.176 23.876 1.00 96.31 190 PRO A O 1
ATOM 1522 N N . ASP A 1 191 ? -7.712 -4.565 23.707 1.00 94.56 191 ASP A N 1
ATOM 1523 C CA . ASP A 1 191 ? -8.860 -5.475 23.810 1.00 94.56 191 ASP A CA 1
ATOM 1524 C C . ASP A 1 191 ? -9.241 -6.040 22.438 1.00 94.56 191 ASP A C 1
ATOM 1526 O O . ASP A 1 191 ? -9.675 -7.188 22.312 1.00 94.56 191 ASP A O 1
ATOM 1530 N N . ARG A 1 192 ? -9.098 -5.213 21.393 1.00 96.38 192 ARG A N 1
ATOM 1531 C CA . ARG A 1 192 ? -9.426 -5.550 20.005 1.00 96.38 192 ARG A CA 1
ATOM 1532 C C . ARG A 1 192 ? -8.307 -5.121 19.066 1.00 96.38 192 ARG A C 1
ATOM 1534 O O . ARG A 1 192 ? -7.757 -4.030 19.204 1.00 96.38 192 ARG A O 1
ATOM 1541 N N . LEU A 1 193 ? -8.044 -5.962 18.073 1.00 98.31 193 LEU A N 1
ATOM 1542 C CA . LEU A 1 193 ? -7.209 -5.647 16.923 1.00 98.31 193 LEU A CA 1
ATOM 1543 C C . LEU A 1 193 ? -8.102 -5.533 15.686 1.00 98.31 193 LEU A C 1
ATOM 1545 O O . LEU A 1 193 ? -8.731 -6.507 15.279 1.00 98.31 193 LEU A O 1
ATOM 1549 N N . VAL A 1 194 ? -8.137 -4.360 15.067 1.00 98.62 194 VAL A N 1
ATOM 1550 C CA . VAL A 1 194 ? -8.804 -4.139 13.783 1.00 98.62 194 VAL A CA 1
ATOM 1551 C C . VAL A 1 194 ? -7.758 -4.189 12.673 1.00 98.62 194 VAL A C 1
ATOM 1553 O O . VAL A 1 194 ? -6.814 -3.401 12.653 1.00 98.62 194 VAL A O 1
ATOM 1556 N N . LEU A 1 195 ? -7.927 -5.121 11.740 1.00 98.69 195 LEU A N 1
ATOM 1557 C CA . LEU A 1 195 ? -7.148 -5.203 10.510 1.00 98.69 195 LEU A CA 1
ATOM 1558 C C . LEU A 1 195 ? -7.955 -4.542 9.391 1.00 98.69 195 LEU A C 1
ATOM 1560 O O . LEU A 1 195 ? -8.890 -5.140 8.853 1.00 98.69 195 LEU A O 1
ATOM 1564 N N . SER A 1 196 ? -7.603 -3.295 9.084 1.00 98.69 196 SER A N 1
ATOM 1565 C CA . SER A 1 196 ? -8.296 -2.464 8.100 1.00 98.69 196 SER A CA 1
ATOM 1566 C C . SER A 1 196 ? -7.629 -2.583 6.728 1.00 98.69 196 SER A C 1
ATOM 1568 O O . SER A 1 196 ? -6.436 -2.325 6.577 1.00 98.69 196 SER A O 1
ATOM 1570 N N . PHE A 1 197 ? -8.396 -2.980 5.717 1.00 98.62 197 PHE A N 1
ATOM 1571 C CA . PHE A 1 197 ? -7.968 -3.048 4.316 1.00 98.62 197 PHE A CA 1
ATOM 1572 C C . PHE A 1 197 ? -8.691 -1.983 3.499 1.00 98.62 197 PHE A C 1
ATOM 1574 O O . PHE A 1 197 ? -9.772 -1.551 3.884 1.00 98.62 197 PHE A O 1
ATOM 1581 N N . HIS A 1 198 ? -8.151 -1.559 2.358 1.00 97.69 198 HIS A N 1
ATOM 1582 C CA . HIS A 1 198 ? -8.883 -0.634 1.490 1.00 97.69 198 HIS A CA 1
ATOM 1583 C C . HIS A 1 198 ? -10.151 -1.313 0.951 1.00 97.69 198 HIS A C 1
ATOM 1585 O O . HIS A 1 198 ? -10.121 -2.477 0.569 1.00 97.69 198 HIS A O 1
ATOM 1591 N N . GLY A 1 199 ? -11.290 -0.627 0.955 1.00 96.12 199 GLY A N 1
ATOM 1592 C CA . GLY A 1 199 ? -12.513 -1.163 0.372 1.00 96.12 199 GLY A CA 1
ATOM 1593 C C . GLY A 1 199 ? -12.417 -1.245 -1.148 1.00 96.12 199 GLY A C 1
ATOM 1594 O O . GLY A 1 199 ? -11.676 -0.497 -1.773 1.00 96.12 199 GLY A O 1
ATOM 1595 N N . LEU A 1 200 ? -13.217 -2.126 -1.744 1.00 95.44 200 LEU A N 1
ATOM 1596 C CA . LEU A 1 200 ? -13.493 -2.141 -3.180 1.00 95.44 200 LEU A CA 1
ATOM 1597 C C . LEU A 1 200 ? -15.008 -2.145 -3.420 1.00 95.44 200 LEU A C 1
ATOM 1599 O O . LEU A 1 200 ? -15.762 -2.656 -2.576 1.00 95.44 200 LEU A O 1
ATOM 1603 N N . PRO A 1 201 ? -15.479 -1.614 -4.562 1.00 95.00 201 PRO A N 1
ATOM 1604 C CA . PRO A 1 201 ? -16.859 -1.789 -4.984 1.00 95.00 201 PRO A CA 1
ATOM 1605 C C . PRO A 1 201 ? -17.224 -3.275 -5.021 1.00 95.00 201 PRO A C 1
ATOM 1607 O O . PRO A 1 201 ? -16.485 -4.094 -5.571 1.00 95.00 201 PRO A O 1
ATOM 1610 N N . LYS A 1 202 ? -18.389 -3.632 -4.477 1.00 94.81 202 LYS A N 1
ATOM 1611 C CA . LYS A 1 202 ? -18.865 -5.020 -4.433 1.00 94.81 202 LYS A CA 1
ATOM 1612 C C . LYS A 1 202 ? -18.934 -5.648 -5.830 1.00 94.81 202 LYS A C 1
ATOM 1614 O O . LYS A 1 202 ? -18.567 -6.807 -5.987 1.00 94.81 202 LYS A O 1
ATOM 1619 N N . ALA A 1 203 ? -19.292 -4.856 -6.841 1.00 93.38 203 ALA A N 1
ATOM 1620 C CA . ALA A 1 203 ? -19.317 -5.281 -8.238 1.00 93.38 203 ALA A CA 1
ATOM 1621 C C . ALA A 1 203 ? -17.968 -5.833 -8.738 1.00 93.38 203 ALA A C 1
ATOM 1623 O O . ALA A 1 203 ? -17.964 -6.743 -9.559 1.00 93.38 203 ALA A O 1
ATOM 1624 N N . MET A 1 204 ? -16.827 -5.338 -8.234 1.00 94.38 204 MET A N 1
ATOM 1625 C CA . MET A 1 204 ? -15.510 -5.878 -8.600 1.00 94.38 204 MET A CA 1
ATOM 1626 C C . MET A 1 204 ? -15.303 -7.287 -8.045 1.00 94.38 204 MET A C 1
ATOM 1628 O O . MET A 1 204 ? -14.813 -8.161 -8.755 1.00 94.38 204 MET A O 1
ATOM 1632 N N . ILE A 1 205 ? -15.721 -7.522 -6.799 1.00 96.31 205 ILE A N 1
ATOM 1633 C CA . ILE A 1 205 ? -15.655 -8.853 -6.185 1.00 96.31 205 ILE A CA 1
ATOM 1634 C C . ILE A 1 205 ? -16.611 -9.814 -6.890 1.00 96.31 205 ILE A C 1
ATOM 1636 O O . ILE A 1 205 ? -16.235 -10.939 -7.199 1.00 96.31 205 ILE A O 1
ATOM 1640 N N . ASP A 1 206 ? -17.827 -9.358 -7.194 1.00 95.75 206 ASP A N 1
ATOM 1641 C CA . ASP A 1 206 ? -18.820 -10.161 -7.911 1.00 95.75 206 ASP A CA 1
ATOM 1642 C C . ASP A 1 206 ? -18.357 -10.486 -9.349 1.00 95.75 206 ASP A C 1
ATOM 1644 O O . ASP A 1 206 ? -18.712 -11.530 -9.891 1.00 95.75 206 ASP A O 1
ATOM 1648 N N . ALA A 1 207 ? -17.506 -9.639 -9.941 1.00 95.00 207 ALA A N 1
ATOM 1649 C CA . ALA A 1 207 ? -16.838 -9.880 -11.221 1.00 95.00 207 ALA A CA 1
ATOM 1650 C C . ALA A 1 207 ? -15.591 -10.789 -11.125 1.00 95.00 207 ALA A C 1
ATOM 1652 O O . ALA A 1 207 ? -14.938 -11.029 -12.140 1.00 95.00 207 ALA A O 1
ATOM 1653 N N . GLY A 1 208 ? -15.262 -11.306 -9.936 1.00 96.50 208 GLY A N 1
ATOM 1654 C CA . GLY A 1 208 ? -14.197 -12.291 -9.727 1.00 96.50 208 GLY A CA 1
ATOM 1655 C C . GLY A 1 208 ? -12.878 -11.739 -9.182 1.00 96.50 208 GLY A C 1
ATOM 1656 O O . GLY A 1 208 ? -11.891 -12.473 -9.167 1.00 96.50 208 GLY A O 1
ATOM 1657 N N . ASP A 1 209 ? -12.826 -10.483 -8.729 1.00 97.62 209 ASP A N 1
ATOM 1658 C CA . ASP A 1 209 ? -11.626 -9.947 -8.074 1.00 97.62 209 ASP A CA 1
ATOM 1659 C C . ASP A 1 209 ? -11.354 -10.701 -6.742 1.00 97.62 209 ASP A C 1
ATOM 1661 O O . ASP A 1 209 ? -12.229 -10.743 -5.866 1.00 97.62 209 ASP A O 1
ATOM 1665 N N . PRO A 1 210 ? -10.164 -11.315 -6.557 1.00 98.19 210 PRO A N 1
ATOM 1666 C CA . PRO A 1 210 ? -9.868 -12.161 -5.400 1.00 98.19 210 PRO A CA 1
ATOM 1667 C C . PRO A 1 210 ? -9.575 -11.367 -4.118 1.00 98.19 210 PRO A C 1
ATOM 1669 O O . PRO A 1 210 ? -9.443 -11.976 -3.050 1.00 98.19 210 PRO A O 1
ATOM 1672 N N . TYR A 1 211 ? -9.476 -10.034 -4.196 1.00 98.44 211 TYR A N 1
ATOM 1673 C CA . TYR A 1 211 ? -8.957 -9.170 -3.136 1.00 98.44 211 TYR A CA 1
ATOM 1674 C C . TYR A 1 211 ? -9.585 -9.445 -1.770 1.00 98.44 211 TYR A C 1
ATOM 1676 O O . TYR A 1 211 ? -8.875 -9.682 -0.795 1.00 98.44 211 TYR A O 1
ATOM 1684 N N . LYS A 1 212 ? -10.922 -9.514 -1.686 1.00 98.19 212 LYS A N 1
ATOM 1685 C CA . LYS A 1 212 ? -11.621 -9.741 -0.408 1.00 98.19 212 LYS A CA 1
ATOM 1686 C C . LYS A 1 212 ? -11.196 -11.060 0.252 1.00 98.19 212 LYS A C 1
ATOM 1688 O O . LYS A 1 212 ? -10.947 -11.098 1.459 1.00 98.19 212 LYS A O 1
ATOM 1693 N N . THR A 1 213 ? -11.094 -12.134 -0.529 1.00 98.44 213 THR A N 1
ATOM 1694 C CA . THR A 1 213 ? -10.670 -13.454 -0.040 1.00 98.44 213 THR A CA 1
ATOM 1695 C C . THR A 1 213 ? -9.209 -13.430 0.409 1.00 98.44 213 THR A C 1
ATOM 1697 O O . THR A 1 213 ? -8.879 -13.978 1.465 1.00 98.44 213 THR A O 1
ATOM 1700 N N . GLN A 1 214 ? -8.341 -12.738 -0.331 1.00 98.75 214 GLN A N 1
ATOM 1701 C CA . GLN A 1 214 ? -6.934 -12.575 0.036 1.00 98.75 214 GLN A CA 1
ATOM 1702 C C . GLN A 1 214 ? -6.751 -11.716 1.301 1.00 98.75 214 GLN A C 1
ATOM 1704 O O . GLN A 1 214 ? -5.923 -12.053 2.152 1.00 98.75 214 GLN A O 1
ATOM 1709 N N . CYS A 1 215 ? -7.562 -10.670 1.505 1.00 98.69 215 CYS A N 1
ATOM 1710 C CA . CYS A 1 215 ? -7.583 -9.881 2.744 1.00 98.69 215 CYS A CA 1
ATOM 1711 C C . CYS A 1 215 ? -7.941 -10.749 3.954 1.00 98.69 215 CYS A C 1
ATOM 1713 O O . CYS A 1 215 ? -7.223 -10.747 4.954 1.00 98.69 215 CYS A O 1
ATOM 1715 N N . HIS A 1 216 ? -9.013 -11.543 3.858 1.00 98.50 216 HIS A N 1
ATOM 1716 C CA . HIS A 1 216 ? -9.401 -12.459 4.935 1.00 98.50 216 HIS A CA 1
ATOM 1717 C C . HIS A 1 216 ? -8.335 -13.528 5.204 1.00 98.50 216 HIS A C 1
ATOM 1719 O O . HIS A 1 216 ? -8.077 -13.853 6.364 1.00 98.50 216 HIS A O 1
ATOM 1725 N N . THR A 1 217 ? -7.681 -14.038 4.159 1.00 98.62 217 THR A N 1
ATOM 1726 C CA . THR A 1 217 ? -6.576 -14.997 4.297 1.00 98.62 217 THR A CA 1
ATOM 1727 C C . THR A 1 217 ? -5.390 -14.367 5.024 1.00 98.62 217 THR A C 1
ATOM 1729 O O . THR A 1 217 ? -4.932 -14.925 6.022 1.00 98.62 217 THR A O 1
ATOM 1732 N N . SER A 1 218 ? -4.968 -13.170 4.605 1.00 98.56 218 SER A N 1
ATOM 1733 C CA . SER A 1 218 ? -3.898 -12.403 5.260 1.00 98.56 218 SER A CA 1
ATOM 1734 C C . SER A 1 218 ? -4.221 -12.180 6.735 1.00 98.56 218 SER A C 1
ATOM 1736 O O . SER A 1 218 ? -3.419 -12.489 7.610 1.00 98.56 218 SER A O 1
ATOM 1738 N N . ALA A 1 219 ? -5.433 -11.700 7.023 1.00 98.31 219 ALA A N 1
ATOM 1739 C CA . ALA A 1 219 ? -5.881 -11.424 8.379 1.00 98.31 219 ALA A CA 1
ATOM 1740 C C . ALA A 1 219 ? -5.871 -12.672 9.264 1.00 98.31 219 ALA A C 1
ATOM 1742 O O . ALA A 1 219 ? -5.381 -12.617 10.389 1.00 98.31 219 ALA A O 1
ATOM 1743 N N . ARG A 1 220 ? -6.362 -13.808 8.754 1.00 98.06 220 ARG A N 1
ATOM 1744 C CA . ARG A 1 220 ? -6.343 -15.085 9.476 1.00 98.06 220 ARG A CA 1
ATOM 1745 C C . ARG A 1 220 ? -4.915 -15.538 9.779 1.00 98.06 220 ARG A C 1
ATOM 1747 O O . ARG A 1 220 ? -4.647 -15.973 10.897 1.00 98.06 220 ARG A O 1
ATOM 1754 N N . LEU A 1 221 ? -4.012 -15.458 8.801 1.00 98.44 221 LEU A N 1
ATOM 1755 C CA . LEU A 1 221 ? -2.616 -15.870 8.968 1.00 98.44 221 LEU A CA 1
ATOM 1756 C C . LEU A 1 221 ? -1.878 -14.960 9.958 1.00 98.44 221 LEU A C 1
ATOM 1758 O O . LEU A 1 221 ? -1.220 -15.463 10.863 1.00 98.44 221 LEU A O 1
ATOM 1762 N N . ILE A 1 222 ? -2.067 -13.641 9.860 1.00 98.44 222 ILE A N 1
ATOM 1763 C CA . ILE A 1 222 ? -1.509 -12.663 10.808 1.00 98.44 222 ILE A CA 1
ATOM 1764 C C . ILE A 1 222 ? -2.052 -12.913 12.218 1.00 98.44 222 ILE A C 1
ATOM 1766 O O . ILE A 1 222 ? -1.280 -12.983 13.169 1.00 98.44 222 ILE A O 1
ATOM 1770 N N . ALA A 1 223 ? -3.366 -13.092 12.368 1.00 97.75 223 ALA A N 1
ATOM 1771 C CA . ALA A 1 223 ? -3.987 -13.385 13.658 1.00 97.75 223 ALA A CA 1
ATOM 1772 C C . ALA A 1 223 ? -3.448 -14.685 14.272 1.00 97.75 223 ALA A C 1
ATOM 1774 O O . ALA A 1 223 ? -3.181 -14.734 15.469 1.00 97.75 223 ALA A O 1
ATOM 1775 N N . THR A 1 224 ? -3.236 -15.715 13.449 1.00 97.50 224 THR A N 1
ATOM 1776 C CA . THR A 1 224 ? -2.652 -16.994 13.881 1.00 97.50 224 THR A CA 1
ATOM 1777 C C . THR A 1 224 ? -1.213 -16.811 14.364 1.00 97.50 224 THR A C 1
ATOM 1779 O O . THR A 1 224 ? -0.875 -17.285 15.444 1.00 97.50 224 THR A O 1
ATOM 1782 N N . GLU A 1 225 ? -0.388 -16.071 13.620 1.00 97.75 225 GLU A N 1
ATOM 1783 C CA . GLU A 1 225 ? 1.002 -15.766 13.997 1.00 97.75 225 GLU A CA 1
ATOM 1784 C C . GLU A 1 225 ? 1.084 -14.943 15.299 1.00 97.75 225 GLU A C 1
ATOM 1786 O O . GLU A 1 225 ? 2.006 -15.105 16.094 1.00 97.75 225 GLU A O 1
ATOM 1791 N N . LEU A 1 226 ? 0.089 -14.089 15.565 1.00 97.06 226 LEU A N 1
ATOM 1792 C CA . LEU A 1 226 ? -0.030 -13.328 16.814 1.00 97.06 226 LEU A CA 1
ATOM 1793 C C . LEU A 1 226 ? -0.555 -14.161 18.000 1.00 97.06 226 LEU A C 1
ATOM 1795 O O . LEU A 1 226 ? -0.483 -13.702 19.145 1.00 97.06 226 LEU A O 1
ATOM 1799 N N . GLY A 1 227 ? -1.115 -15.350 17.753 1.00 95.56 227 GLY A N 1
ATOM 1800 C CA . GLY A 1 227 ? -1.860 -16.132 18.748 1.00 95.56 227 GLY A CA 1
ATOM 1801 C C . GLY A 1 227 ? -3.211 -15.506 19.133 1.00 95.56 227 GLY A C 1
ATOM 1802 O O . GLY A 1 227 ? -3.638 -15.602 20.285 1.00 95.56 227 GLY A O 1
ATOM 1803 N N . TRP A 1 228 ? -3.844 -14.790 18.200 1.00 92.69 228 TRP A N 1
ATOM 1804 C CA . TRP A 1 228 ? -5.108 -14.051 18.345 1.00 92.69 228 TRP A CA 1
ATOM 1805 C C . TRP A 1 228 ? -6.196 -14.599 17.407 1.00 92.69 228 TRP A C 1
ATOM 1807 O O . TRP A 1 228 ? -6.894 -13.868 16.716 1.00 92.69 228 TRP A O 1
ATOM 1817 N N . ASN A 1 229 ? -6.354 -15.919 17.370 1.00 76.38 229 ASN A N 1
ATOM 1818 C CA . ASN A 1 229 ? -7.214 -16.642 16.426 1.00 76.38 229 ASN A CA 1
ATOM 1819 C C . ASN A 1 229 ? -8.720 -16.565 16.778 1.00 76.38 229 ASN A C 1
ATOM 1821 O O . ASN A 1 229 ? -9.502 -17.408 16.341 1.00 76.38 229 ASN A O 1
ATOM 1825 N N . ASP A 1 230 ? -9.124 -15.611 17.613 1.00 81.12 230 ASP A N 1
ATOM 1826 C CA . ASP A 1 230 ? -10.466 -15.516 18.179 1.00 81.12 230 ASP A CA 1
ATOM 1827 C C . ASP A 1 230 ? -11.169 -14.207 17.788 1.00 81.12 230 ASP A C 1
ATOM 1829 O O . ASP A 1 230 ? -10.726 -13.456 16.919 1.00 81.12 230 ASP A O 1
ATOM 1833 N N . ALA A 1 231 ? -12.295 -13.923 18.442 1.00 83.19 231 ALA A N 1
ATOM 1834 C CA . ALA A 1 231 ? -13.120 -12.752 18.171 1.00 83.19 231 ALA A CA 1
ATOM 1835 C C . ALA A 1 231 ? -12.425 -11.397 18.442 1.00 83.19 231 ALA A C 1
ATOM 1837 O O . ALA A 1 231 ? -13.024 -10.350 18.183 1.00 83.19 231 ALA A O 1
ATOM 1838 N N . ARG A 1 232 ? -11.201 -11.364 18.991 1.00 89.75 232 ARG A N 1
ATOM 1839 C CA . ARG A 1 232 ? -10.452 -10.119 19.227 1.00 89.75 232 ARG A CA 1
ATOM 1840 C C . ARG A 1 232 ? -9.928 -9.492 17.939 1.00 89.75 232 ARG A C 1
ATOM 1842 O O . ARG A 1 232 ? -9.762 -8.273 17.918 1.00 89.75 232 ARG A O 1
ATOM 1849 N N . THR A 1 233 ? -9.707 -10.278 16.883 1.00 96.69 233 THR A N 1
ATOM 1850 C CA . THR A 1 233 ? -9.283 -9.758 15.578 1.00 96.69 233 THR A CA 1
ATOM 1851 C C . THR A 1 233 ? -10.481 -9.534 14.660 1.00 96.69 233 THR A C 1
ATOM 1853 O O . THR A 1 233 ? -11.244 -10.452 14.369 1.00 96.69 233 THR A O 1
ATOM 1856 N N . ILE A 1 234 ? -10.642 -8.301 14.180 1.00 97.75 234 ILE A N 1
ATOM 1857 C CA . ILE A 1 234 ? -11.764 -7.880 13.338 1.00 97.75 234 ILE A CA 1
ATOM 1858 C C . ILE A 1 234 ? -11.218 -7.402 11.995 1.00 97.75 234 ILE A C 1
ATOM 1860 O O . ILE A 1 234 ? -10.349 -6.536 11.952 1.00 97.75 234 ILE A O 1
ATOM 1864 N N . VAL A 1 235 ? -11.741 -7.947 10.897 1.00 98.44 235 VAL A N 1
ATOM 1865 C CA . VAL A 1 235 ? -11.411 -7.495 9.538 1.00 98.44 235 VAL A CA 1
ATOM 1866 C C . VAL A 1 235 ? -12.413 -6.438 9.100 1.00 98.44 235 VAL A C 1
ATOM 1868 O O . VAL A 1 235 ? -13.621 -6.658 9.210 1.00 98.44 235 VAL A O 1
ATOM 1871 N N . THR A 1 236 ? -11.917 -5.314 8.591 1.00 98.62 236 THR A N 1
ATOM 1872 C CA . THR A 1 236 ? -12.747 -4.207 8.101 1.00 98.62 236 THR A CA 1
ATOM 1873 C C . THR A 1 236 ? -12.218 -3.648 6.787 1.00 98.62 236 THR A C 1
ATOM 1875 O O . THR A 1 236 ? -11.077 -3.907 6.399 1.00 98.62 236 THR A O 1
ATOM 1878 N N . PHE A 1 237 ? -13.060 -2.870 6.108 1.00 98.38 237 PHE A N 1
ATOM 1879 C CA . PHE A 1 237 ? -12.744 -2.238 4.834 1.00 98.38 237 PHE A CA 1
ATOM 1880 C C . PHE A 1 237 ? -12.975 -0.716 4.894 1.00 98.38 237 PHE A C 1
ATOM 1882 O O . PHE A 1 237 ? -14.059 -0.260 5.259 1.00 98.38 237 PHE A O 1
ATOM 1889 N N . GLN A 1 238 ? -11.956 0.079 4.564 1.00 96.50 238 GLN A N 1
ATOM 1890 C CA . GLN A 1 238 ? -11.953 1.549 4.667 1.00 96.50 238 GLN A CA 1
ATOM 1891 C C . GLN A 1 238 ? -12.154 2.255 3.314 1.00 96.50 238 GLN A C 1
ATOM 1893 O O . GLN A 1 238 ? -12.283 1.612 2.277 1.00 96.50 238 GLN A O 1
ATOM 1898 N N . SER A 1 239 ? -12.151 3.592 3.323 1.00 89.25 239 SER A N 1
ATOM 1899 C CA . SER A 1 239 ? -12.037 4.436 2.120 1.00 89.25 239 SER A CA 1
ATOM 1900 C C . SER A 1 239 ? -13.132 4.242 1.052 1.00 89.25 239 SER A C 1
ATOM 1902 O O . SER A 1 239 ? -12.864 4.242 -0.149 1.00 89.25 239 SER A O 1
ATOM 1904 N N . ARG A 1 240 ? -14.398 4.110 1.466 1.00 88.62 240 ARG A N 1
ATOM 1905 C CA . ARG A 1 240 ? -15.537 4.029 0.531 1.00 88.62 240 ARG A CA 1
ATOM 1906 C C . ARG A 1 240 ? -15.695 5.332 -0.264 1.00 88.62 240 ARG A C 1
ATOM 1908 O O . ARG A 1 240 ? -15.668 6.427 0.300 1.00 88.62 240 ARG A O 1
ATOM 1915 N N . PHE A 1 241 ? -15.926 5.224 -1.573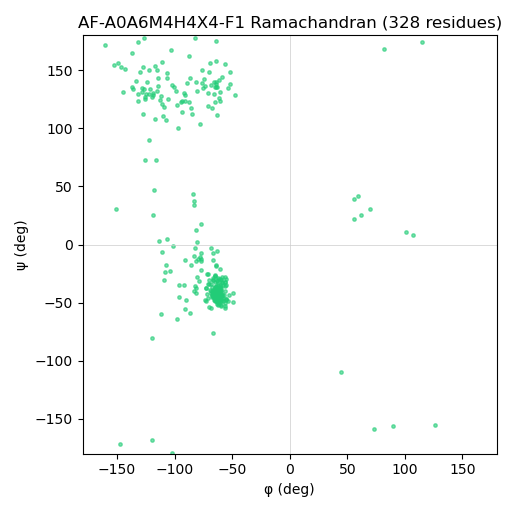 1.00 81.38 241 PHE A N 1
ATOM 1916 C CA . PHE A 1 241 ? -16.099 6.368 -2.474 1.00 81.38 241 PHE A CA 1
ATOM 1917 C C . PHE A 1 241 ? -17.403 6.291 -3.284 1.00 81.38 241 PHE A C 1
ATOM 1919 O O . PHE A 1 241 ? -17.717 5.298 -3.934 1.00 81.38 241 PHE A O 1
ATOM 1926 N N . GLY A 1 242 ? -18.140 7.401 -3.345 1.00 80.94 242 GLY A N 1
ATOM 1927 C CA . GLY A 1 242 ? -19.325 7.508 -4.199 1.00 80.94 242 GLY A CA 1
ATOM 1928 C C . GLY A 1 242 ? -20.524 6.709 -3.679 1.00 80.94 242 GLY A C 1
ATOM 1929 O O . GLY A 1 242 ? -20.627 6.439 -2.489 1.00 80.94 242 GLY A O 1
ATOM 1930 N N . LYS A 1 243 ? -21.465 6.392 -4.577 1.00 82.75 243 LYS A N 1
ATOM 1931 C CA . LYS A 1 243 ? -22.766 5.775 -4.241 1.00 82.75 243 LYS A CA 1
ATOM 1932 C C . LYS A 1 243 ? -22.838 4.265 -4.495 1.00 82.75 243 LYS A C 1
ATOM 1934 O O . LYS A 1 243 ? -23.893 3.679 -4.289 1.00 82.75 243 LYS A O 1
ATOM 1939 N N . ALA A 1 244 ? -21.766 3.661 -5.009 1.00 86.81 244 ALA A N 1
ATOM 1940 C CA . ALA A 1 244 ? -21.728 2.221 -5.248 1.00 86.81 244 ALA A CA 1
ATOM 1941 C C . ALA A 1 244 ? -21.830 1.452 -3.923 1.00 86.81 244 ALA A C 1
ATOM 1943 O O . ALA A 1 244 ? -21.494 1.988 -2.869 1.00 86.81 244 ALA A O 1
ATOM 1944 N N . GLU A 1 245 ? -22.262 0.196 -3.979 1.00 93.19 245 GLU A N 1
ATOM 1945 C CA . GLU A 1 245 ? -22.135 -0.713 -2.842 1.00 93.19 245 GLU A CA 1
ATOM 1946 C C . GLU A 1 245 ? -20.669 -1.142 -2.695 1.00 93.19 245 GLU A C 1
ATOM 1948 O O . GLU A 1 245 ? -19.998 -1.448 -3.685 1.00 93.19 245 GLU A O 1
ATOM 1953 N N . TRP A 1 246 ? -20.169 -1.162 -1.462 1.00 95.94 246 TRP A N 1
ATOM 1954 C CA . TRP A 1 246 ? -18.786 -1.510 -1.135 1.00 95.94 246 TRP A CA 1
ATOM 1955 C C . TRP A 1 246 ? -18.747 -2.760 -0.272 1.00 95.94 246 TRP A C 1
ATOM 1957 O O . TRP A 1 246 ? -19.680 -3.045 0.480 1.00 95.94 246 TRP A O 1
ATOM 1967 N N . ILE A 1 247 ? -17.641 -3.495 -0.347 1.00 96.69 247 ILE A N 1
ATOM 1968 C CA . ILE A 1 247 ? -17.407 -4.599 0.579 1.00 96.69 247 ILE A CA 1
ATOM 1969 C C . ILE A 1 247 ? -17.339 -4.100 2.023 1.00 96.69 247 ILE A C 1
ATOM 1971 O O . ILE A 1 247 ? -16.792 -3.037 2.309 1.00 96.69 247 ILE A O 1
ATOM 1975 N N . GLY A 1 248 ? -17.902 -4.897 2.926 1.00 95.88 248 GLY A N 1
ATOM 1976 C CA . GLY A 1 248 ? -17.935 -4.610 4.352 1.00 95.88 248 GLY A CA 1
ATOM 1977 C C . GLY A 1 248 ? -17.385 -5.752 5.214 1.00 95.88 248 GLY A C 1
ATOM 1978 O O . GLY A 1 248 ? -17.030 -6.815 4.685 1.00 95.88 248 GLY A O 1
ATOM 1979 N N . PRO A 1 249 ? -17.348 -5.540 6.542 1.00 97.38 249 PRO A N 1
ATOM 1980 C CA . PRO A 1 249 ? -17.893 -4.364 7.235 1.00 97.38 249 PRO A CA 1
ATOM 1981 C C . PRO A 1 249 ? -17.008 -3.115 7.082 1.00 97.38 249 PRO A C 1
ATOM 1983 O O . PRO A 1 249 ? -15.790 -3.231 6.940 1.00 97.38 249 PRO A O 1
ATOM 1986 N N . ALA A 1 250 ? -17.616 -1.927 7.105 1.00 97.81 250 ALA A N 1
ATOM 1987 C CA . ALA A 1 250 ? -16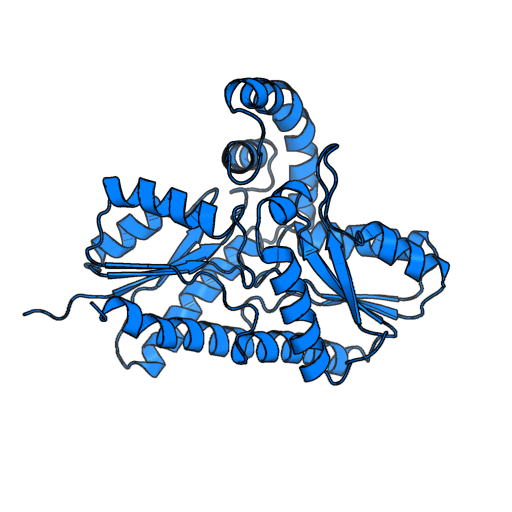.885 -0.676 6.937 1.00 97.81 250 ALA A CA 1
ATOM 1988 C C . ALA A 1 250 ? -16.112 -0.289 8.212 1.00 97.81 250 ALA A C 1
ATOM 1990 O O . ALA A 1 250 ? -16.617 -0.452 9.326 1.00 97.81 250 ALA A O 1
ATOM 1991 N N . THR A 1 251 ? -14.877 0.200 8.063 1.00 98.25 251 THR A N 1
ATOM 1992 C CA . THR A 1 251 ? -13.998 0.498 9.211 1.00 98.25 251 THR A CA 1
ATOM 1993 C C . THR A 1 251 ? -14.580 1.572 10.135 1.00 98.25 251 THR A C 1
ATOM 1995 O O . THR A 1 251 ? -14.544 1.414 11.352 1.00 98.25 251 THR A O 1
ATOM 1998 N N . ASP A 1 252 ? -15.162 2.634 9.582 1.00 97.06 252 ASP A N 1
ATOM 1999 C CA . ASP A 1 252 ? -15.826 3.715 10.323 1.00 97.06 252 ASP A CA 1
ATOM 2000 C C . ASP A 1 252 ? -17.018 3.218 11.160 1.00 97.06 252 ASP A C 1
ATOM 2002 O O . ASP A 1 252 ? -17.150 3.559 12.339 1.00 97.06 252 ASP A O 1
ATOM 2006 N N . GLU A 1 253 ? -17.855 2.357 10.583 1.00 97.75 253 GLU A N 1
ATOM 2007 C CA . GLU A 1 253 ? -19.008 1.753 11.260 1.00 97.75 253 GLU A CA 1
ATOM 2008 C C . GLU A 1 253 ? -18.569 0.827 12.400 1.00 97.75 253 GLU A C 1
ATOM 2010 O O . GLU A 1 253 ? -19.113 0.887 13.505 1.00 97.75 253 GLU A O 1
ATOM 2015 N N . VAL A 1 254 ? -17.542 0.002 12.169 1.00 98.25 254 VAL A N 1
ATOM 2016 C CA . VAL A 1 254 ? -16.999 -0.893 13.200 1.00 98.25 254 VAL A CA 1
ATOM 2017 C C . VAL A 1 254 ? -16.345 -0.107 14.330 1.00 98.25 254 VAL A C 1
ATOM 2019 O O . VAL A 1 254 ? -16.583 -0.428 15.493 1.00 98.25 254 VAL A O 1
ATOM 2022 N N . LEU A 1 255 ? -15.567 0.934 14.028 1.00 98.38 255 LEU A N 1
ATOM 2023 C CA . LEU A 1 255 ? -14.968 1.791 15.054 1.00 98.38 255 LEU A CA 1
ATOM 2024 C C . LEU A 1 255 ? -16.035 2.539 15.862 1.00 98.38 255 LEU A C 1
ATOM 2026 O O . LEU A 1 255 ? -15.928 2.607 17.085 1.00 98.38 255 LEU A O 1
ATOM 2030 N N . SER A 1 256 ? -17.094 3.030 15.217 1.00 98.19 256 SER A N 1
ATOM 2031 C CA . SER A 1 256 ? -18.232 3.645 15.915 1.00 98.19 256 SER A CA 1
ATOM 2032 C C . SER A 1 256 ? -18.914 2.648 16.852 1.00 98.19 256 SER A C 1
ATOM 2034 O O . SER A 1 256 ? -19.140 2.952 18.023 1.00 98.19 256 SER A O 1
ATOM 2036 N N . ARG A 1 257 ? -19.182 1.426 16.372 1.00 98.06 257 ARG A N 1
ATOM 2037 C CA . ARG A 1 257 ? -19.774 0.355 17.183 1.00 98.06 257 ARG A CA 1
ATOM 2038 C C . ARG A 1 257 ? -18.901 0.012 18.391 1.00 98.06 257 ARG A C 1
ATOM 2040 O O . ARG A 1 257 ? -19.409 -0.023 19.504 1.00 98.06 257 ARG A O 1
ATOM 2047 N N . LEU A 1 258 ? -17.598 -0.196 18.193 1.00 97.50 258 LEU A N 1
ATOM 2048 C CA . LEU A 1 258 ? -16.665 -0.513 19.282 1.00 97.50 258 LEU A CA 1
ATOM 2049 C C . LEU A 1 258 ? -16.576 0.618 20.317 1.00 97.50 258 LEU A C 1
ATOM 2051 O O . LEU A 1 258 ? -16.430 0.352 21.511 1.00 97.50 258 LEU A O 1
ATOM 2055 N N . GLY A 1 259 ? -16.670 1.875 19.874 1.00 97.38 259 GLY A N 1
ATOM 2056 C CA . GLY A 1 259 ? -16.745 3.025 20.772 1.00 97.38 259 GLY A CA 1
ATOM 2057 C C . GLY A 1 259 ? -18.032 3.023 21.600 1.00 97.38 259 GLY A C 1
ATOM 2058 O O . GLY A 1 259 ? -17.967 3.181 22.818 1.00 97.38 259 GLY A O 1
ATOM 2059 N N . TRP A 1 260 ? -19.178 2.754 20.965 1.00 97.25 260 TRP A N 1
ATOM 2060 C CA . TRP A 1 260 ? -20.483 2.662 21.632 1.00 97.25 260 TRP A CA 1
ATOM 2061 C C . TRP A 1 260 ? -20.550 1.509 22.644 1.00 97.25 260 TRP A C 1
ATOM 2063 O O . TRP A 1 260 ? -21.079 1.669 23.744 1.00 97.25 260 TRP A O 1
ATOM 2073 N N . GLU A 1 261 ? -19.927 0.374 22.317 1.00 95.75 261 GLU A N 1
ATOM 2074 C CA . GLU A 1 261 ? -19.732 -0.774 23.215 1.00 95.75 261 GLU A CA 1
ATOM 2075 C C . GLU A 1 261 ? -18.751 -0.481 24.369 1.00 95.75 261 GLU A C 1
ATOM 2077 O O . GLU A 1 261 ? -18.555 -1.325 25.244 1.00 95.75 261 GLU A O 1
ATOM 2082 N N . LYS A 1 262 ? -18.143 0.714 24.400 1.00 92.88 262 LYS A N 1
ATOM 2083 C CA . LYS A 1 262 ? -17.157 1.153 25.398 1.00 92.88 262 LYS A CA 1
ATOM 2084 C C . LYS A 1 262 ? -15.954 0.215 25.499 1.00 92.88 262 LYS A C 1
ATOM 2086 O O . LYS A 1 262 ? -15.442 -0.013 26.600 1.00 92.88 262 LYS A O 1
ATOM 2091 N N . ALA A 1 263 ? -15.485 -0.300 24.357 1.00 90.25 263 ALA A N 1
ATOM 2092 C CA . ALA A 1 263 ? -14.221 -1.027 24.299 1.00 90.25 263 ALA A CA 1
ATOM 2093 C C . ALA A 1 263 ? -13.107 -0.187 24.951 1.00 90.25 263 ALA A C 1
ATOM 2095 O O . ALA A 1 263 ? -13.054 1.037 24.769 1.00 90.25 263 ALA A O 1
ATOM 2096 N N . GLY A 1 264 ? -12.245 -0.833 25.743 1.00 90.69 264 GLY A N 1
ATOM 2097 C CA . GLY A 1 264 ? -11.148 -0.166 26.432 1.00 90.69 264 GLY A CA 1
ATOM 2098 C C . GLY A 1 264 ? -10.139 0.345 25.418 1.00 90.69 264 GLY A C 1
ATOM 2099 O O . GLY A 1 264 ? -10.144 1.531 25.096 1.00 90.69 264 GLY A O 1
ATOM 2100 N N . ARG A 1 265 ? -9.325 -0.545 24.854 1.00 96.62 265 ARG A N 1
ATOM 2101 C CA . ARG A 1 265 ? -8.357 -0.189 23.811 1.00 96.62 265 ARG A CA 1
ATOM 2102 C C . ARG A 1 265 ? -8.605 -0.919 22.497 1.00 96.62 265 ARG A C 1
ATOM 2104 O O . ARG A 1 265 ? -8.693 -2.146 22.465 1.00 96.62 265 ARG A O 1
ATOM 2111 N N . VAL A 1 266 ? -8.641 -0.153 21.409 1.00 98.12 266 VAL A N 1
ATOM 2112 C CA . VAL A 1 266 ? -8.647 -0.658 20.032 1.00 98.12 266 VAL A CA 1
ATOM 2113 C C . VAL A 1 266 ? -7.339 -0.278 19.351 1.00 98.12 266 VAL A C 1
ATOM 2115 O O . VAL A 1 266 ? -7.006 0.907 19.257 1.00 98.12 266 VAL A O 1
ATOM 2118 N N . ASP A 1 267 ? -6.641 -1.280 18.825 1.00 98.62 267 ASP A N 1
ATOM 2119 C CA . ASP A 1 267 ? -5.511 -1.061 17.927 1.00 98.62 267 ASP A CA 1
ATOM 2120 C C . ASP A 1 267 ? -5.943 -1.315 16.490 1.00 98.62 267 ASP A C 1
ATOM 2122 O O . ASP A 1 267 ? -6.634 -2.296 16.212 1.00 98.62 267 ASP A O 1
ATOM 2126 N N . VAL A 1 268 ? -5.511 -0.455 15.571 1.00 98.75 268 VAL A N 1
ATOM 2127 C CA . VAL A 1 268 ? -5.776 -0.605 14.139 1.00 98.75 268 VAL A CA 1
ATOM 2128 C C . VAL A 1 268 ? -4.464 -0.741 13.381 1.00 98.75 268 VAL A C 1
ATOM 2130 O O . VAL A 1 268 ? -3.578 0.102 13.521 1.00 98.75 268 VAL A O 1
ATOM 2133 N N . ALA A 1 269 ? -4.360 -1.779 12.554 1.00 98.69 269 ALA A N 1
ATOM 2134 C CA . ALA A 1 269 ? -3.263 -1.987 11.612 1.00 98.69 269 ALA A CA 1
ATOM 2135 C C . ALA A 1 269 ? -3.810 -2.103 10.183 1.00 98.69 269 ALA A C 1
ATOM 2137 O O . ALA A 1 269 ? -4.930 -2.576 9.977 1.00 98.69 269 ALA A O 1
ATOM 2138 N N . CYS A 1 270 ? -3.010 -1.689 9.197 1.00 98.62 270 CYS A N 1
ATOM 2139 C CA . CYS A 1 270 ? -3.411 -1.645 7.788 1.00 98.62 270 CYS A CA 1
ATOM 2140 C C . CYS A 1 270 ? -2.567 -2.600 6.924 1.00 98.62 270 CYS A C 1
ATOM 2142 O O . CYS A 1 270 ? -1.712 -2.142 6.167 1.00 98.62 270 CYS A O 1
ATOM 2144 N N . PRO A 1 271 ? -2.763 -3.929 7.021 1.00 98.00 271 PRO A N 1
ATOM 2145 C CA . PRO A 1 271 ? -1.907 -4.906 6.342 1.00 98.00 271 PRO A CA 1
ATOM 2146 C C . PRO A 1 271 ? -1.975 -4.829 4.811 1.00 98.00 271 PRO A C 1
ATOM 2148 O O . PRO A 1 271 ? -1.052 -5.288 4.150 1.00 98.00 271 PRO A O 1
ATOM 2151 N N . GLY A 1 272 ? -3.008 -4.211 4.230 1.00 97.19 272 GLY A N 1
ATOM 2152 C CA . GLY A 1 272 ? -3.080 -3.979 2.782 1.00 97.19 272 GLY A CA 1
ATOM 2153 C C . GLY A 1 272 ? -2.038 -3.000 2.225 1.00 97.19 272 GLY A C 1
ATOM 2154 O O . GLY A 1 272 ? -1.931 -2.863 1.010 1.00 97.19 272 GLY A O 1
ATOM 2155 N N . PHE A 1 273 ? -1.267 -2.337 3.092 1.00 97.25 273 PHE A N 1
ATOM 2156 C CA . PHE A 1 273 ? -0.246 -1.365 2.722 1.00 97.25 273 PHE A CA 1
ATOM 2157 C C . PHE A 1 273 ? 1.104 -1.748 3.337 1.00 97.25 273 PHE A C 1
ATOM 2159 O O . PHE A 1 273 ? 1.221 -1.921 4.549 1.00 97.25 273 PHE A O 1
ATOM 2166 N N . ALA A 1 274 ? 2.144 -1.841 2.504 1.00 95.19 274 ALA A N 1
ATOM 2167 C CA . ALA A 1 274 ? 3.516 -2.051 2.977 1.00 95.19 274 ALA A CA 1
ATOM 2168 C C . ALA A 1 274 ? 4.159 -0.771 3.544 1.00 95.19 274 ALA A C 1
ATOM 2170 O O . ALA A 1 274 ? 5.101 -0.862 4.330 1.00 95.19 274 ALA A O 1
ATOM 2171 N N . SER A 1 275 ? 3.644 0.400 3.151 1.00 97.62 275 SER A N 1
ATOM 2172 C CA . SER A 1 275 ? 4.116 1.723 3.569 1.00 97.62 275 SER A CA 1
ATOM 2173 C C . SER A 1 275 ? 2.962 2.591 4.043 1.00 97.62 275 SER A C 1
ATOM 2175 O O . SER A 1 275 ? 1.866 2.538 3.481 1.00 97.62 275 SER A O 1
ATOM 2177 N N . ASP A 1 276 ? 3.248 3.473 4.994 1.00 98.25 276 ASP A N 1
ATOM 2178 C CA . ASP A 1 276 ? 2.305 4.488 5.426 1.00 98.25 276 ASP A CA 1
ATOM 2179 C C . ASP A 1 276 ? 1.987 5.475 4.298 1.00 98.25 276 ASP A C 1
ATOM 2181 O O . ASP A 1 276 ? 2.852 5.890 3.521 1.00 98.25 276 ASP A O 1
ATOM 2185 N N . CYS A 1 277 ? 0.715 5.850 4.210 1.00 97.25 277 CYS A N 1
ATOM 2186 C CA . CYS A 1 277 ? 0.161 6.706 3.169 1.00 97.25 277 CYS A CA 1
ATOM 2187 C C . CYS A 1 277 ? -0.981 7.567 3.723 1.00 97.25 277 CYS A C 1
ATOM 2189 O O . CYS A 1 277 ? -1.199 7.634 4.935 1.00 97.25 277 CYS A O 1
ATOM 2191 N N . LEU A 1 278 ? -1.692 8.269 2.837 1.00 97.06 278 LEU A N 1
ATOM 2192 C CA . LEU A 1 278 ? -2.822 9.111 3.223 1.00 97.06 278 LEU A CA 1
ATOM 2193 C C . LEU A 1 278 ? -3.908 8.278 3.918 1.00 97.06 278 LEU A C 1
ATOM 2195 O O . LEU A 1 278 ? -4.418 8.661 4.967 1.00 97.06 278 LEU A O 1
ATOM 2199 N N . GLU A 1 279 ? -4.209 7.116 3.349 1.00 96.88 279 GLU A N 1
ATOM 2200 C CA . GLU A 1 279 ? -5.263 6.210 3.786 1.00 96.88 279 GLU A CA 1
ATOM 2201 C C . GLU A 1 279 ? -4.966 5.611 5.167 1.00 96.88 279 GLU A C 1
ATOM 2203 O O . GLU A 1 279 ? -5.886 5.296 5.918 1.00 96.88 279 GLU A O 1
ATOM 2208 N N . THR A 1 280 ? -3.696 5.459 5.542 1.00 97.94 280 THR A N 1
ATOM 2209 C CA . THR A 1 280 ? -3.333 4.925 6.858 1.00 97.94 280 THR A CA 1
ATOM 2210 C C . THR A 1 280 ? -3.193 6.025 7.908 1.00 97.94 280 THR A C 1
ATOM 2212 O O . THR A 1 280 ? -3.758 5.931 8.999 1.00 97.94 280 THR A O 1
ATOM 2215 N N . LEU A 1 281 ? -2.477 7.102 7.588 1.00 98.06 281 LEU A N 1
ATOM 2216 C CA . LEU A 1 281 ? -2.155 8.144 8.557 1.00 98.06 281 LEU A CA 1
ATOM 2217 C C . LEU A 1 281 ? -3.299 9.137 8.758 1.00 98.06 281 LEU A C 1
ATOM 2219 O O . LEU A 1 281 ? -3.577 9.516 9.891 1.00 98.06 281 LEU A O 1
ATOM 2223 N N . GLU A 1 282 ? -3.976 9.562 7.693 1.00 97.44 282 GLU A N 1
ATOM 2224 C CA . GLU A 1 282 ? -5.085 10.508 7.825 1.00 97.44 282 GLU A CA 1
ATOM 2225 C C . GLU A 1 282 ? -6.391 9.763 8.106 1.00 97.44 282 GLU A C 1
ATOM 2227 O O . GLU A 1 282 ? -6.989 9.949 9.167 1.00 97.44 282 GLU A O 1
ATOM 2232 N N . GLU A 1 283 ? -6.805 8.856 7.218 1.00 96.25 283 GLU A N 1
ATOM 2233 C CA . GLU A 1 283 ? -8.139 8.255 7.336 1.00 96.25 283 GLU A CA 1
ATOM 2234 C C . GLU A 1 283 ? -8.268 7.339 8.561 1.00 96.25 283 GLU A C 1
ATOM 2236 O O . GLU A 1 283 ? -9.282 7.383 9.257 1.00 96.25 283 GLU A O 1
ATOM 2241 N N . ILE A 1 284 ? -7.244 6.541 8.878 1.00 98.12 284 ILE A N 1
ATOM 2242 C CA . ILE A 1 284 ? -7.289 5.643 10.039 1.00 98.12 284 ILE A CA 1
ATOM 2243 C C . ILE A 1 284 ? -6.747 6.304 11.300 1.00 98.12 284 ILE A C 1
ATOM 2245 O O . ILE A 1 284 ? -7.450 6.343 12.315 1.00 98.12 284 ILE A O 1
ATOM 2249 N N . ALA A 1 285 ? -5.517 6.821 11.278 1.00 98.00 285 ALA A N 1
ATOM 2250 C CA . ALA A 1 285 ? -4.898 7.291 12.514 1.00 98.00 285 ALA A CA 1
ATOM 2251 C C . ALA A 1 285 ? -5.539 8.577 13.069 1.00 98.00 285 ALA A C 1
ATOM 2253 O O . ALA A 1 285 ? -5.572 8.746 14.294 1.00 98.00 285 ALA A O 1
ATOM 2254 N N . ILE A 1 286 ? -6.066 9.455 12.205 1.00 98.00 286 ILE A N 1
ATOM 2255 C CA . ILE A 1 286 ? -6.729 10.707 12.604 1.00 98.00 286 ILE A CA 1
ATOM 2256 C C . ILE A 1 286 ? -8.252 10.528 12.623 1.00 98.00 286 ILE A C 1
ATOM 2258 O O . ILE A 1 286 ? -8.860 10.589 13.697 1.00 98.00 286 ILE A O 1
ATOM 2262 N N . GLU A 1 287 ? -8.884 10.269 11.475 1.00 97.62 287 GLU A N 1
ATOM 2263 C CA . GLU A 1 287 ? -10.352 10.217 11.395 1.00 97.62 287 GLU A CA 1
ATOM 2264 C C . GLU A 1 287 ? -10.935 8.952 12.048 1.00 97.62 287 GLU A C 1
ATOM 2266 O O . GLU A 1 287 ? -11.944 9.030 12.755 1.00 97.62 287 GLU A O 1
ATOM 2271 N N . GLY A 1 288 ? -10.274 7.798 11.924 1.00 97.88 288 GLY A N 1
ATOM 2272 C CA . GLY A 1 288 ? -10.655 6.571 12.631 1.00 97.88 288 GLY A CA 1
ATOM 2273 C C . GLY A 1 288 ? -10.597 6.733 14.153 1.00 97.88 288 GLY A C 1
ATOM 2274 O O . GLY A 1 288 ? -11.552 6.385 14.856 1.00 97.88 288 GLY A O 1
ATOM 2275 N N . ARG A 1 289 ? -9.532 7.364 14.672 1.00 98.31 289 ARG A N 1
ATOM 2276 C CA . ARG A 1 289 ? -9.437 7.738 16.093 1.00 98.31 289 ARG A CA 1
ATOM 2277 C C . ARG A 1 289 ? -10.615 8.612 16.500 1.00 98.31 289 ARG A C 1
ATOM 2279 O O . ARG A 1 289 ? -11.289 8.308 17.481 1.00 98.31 289 ARG A O 1
ATOM 2286 N N . LYS A 1 290 ? -10.865 9.694 15.763 1.00 98.00 290 LYS A N 1
ATOM 2287 C CA . LYS A 1 290 ? -11.960 10.629 16.047 1.00 98.00 290 LYS A CA 1
ATOM 2288 C C . LYS A 1 290 ? -13.314 9.921 16.068 1.00 98.00 290 LYS A C 1
ATOM 2290 O O . LYS A 1 290 ? -14.082 10.140 16.998 1.00 98.00 290 LYS A O 1
ATOM 2295 N N . THR A 1 291 ? -13.559 9.030 15.112 1.00 97.94 291 THR A N 1
ATOM 2296 C CA . THR A 1 291 ? -14.781 8.218 15.012 1.00 97.94 291 THR A CA 1
ATOM 2297 C C . THR A 1 291 ? -14.983 7.347 16.254 1.00 97.94 291 THR A C 1
ATOM 2299 O O . THR A 1 291 ? -16.016 7.437 16.916 1.00 97.94 291 THR A O 1
ATOM 2302 N N . PHE A 1 292 ? -13.967 6.570 16.644 1.00 98.25 292 PHE A N 1
ATOM 2303 C CA . PHE A 1 292 ? -14.024 5.720 17.839 1.00 98.25 292 PHE A CA 1
ATOM 2304 C C . PHE A 1 292 ? -14.227 6.530 19.131 1.00 98.25 292 PHE A C 1
ATOM 2306 O O . PHE A 1 292 ? -15.028 6.164 19.993 1.00 98.25 292 PHE A O 1
ATOM 2313 N N . ARG A 1 293 ? -13.515 7.657 19.266 1.00 97.44 293 ARG A N 1
ATOM 2314 C CA . ARG A 1 293 ? -13.600 8.534 20.443 1.00 97.44 293 ARG A CA 1
ATOM 2315 C C . ARG A 1 293 ? -14.948 9.227 20.567 1.00 97.44 293 ARG A C 1
ATOM 2317 O O . ARG A 1 293 ? -15.500 9.259 21.662 1.00 97.44 293 ARG A O 1
ATOM 2324 N N . ALA A 1 294 ? -15.487 9.738 19.463 1.00 97.56 294 ALA A N 1
ATOM 2325 C CA . ALA A 1 294 ? -16.792 10.393 19.440 1.00 97.56 294 ALA A CA 1
ATOM 2326 C C . ALA A 1 294 ? -17.928 9.440 19.847 1.00 97.56 294 ALA A C 1
ATOM 2328 O O . ALA A 1 294 ? -18.907 9.881 20.442 1.00 97.56 294 ALA A O 1
ATOM 2329 N N . ALA A 1 295 ? -17.777 8.139 19.587 1.00 97.56 295 ALA A N 1
ATOM 2330 C CA . ALA A 1 295 ? -18.737 7.117 19.993 1.00 97.56 295 ALA A CA 1
ATOM 2331 C C . ALA A 1 295 ? -18.593 6.645 21.459 1.00 97.56 295 ALA A C 1
ATOM 2333 O O . ALA A 1 295 ? -19.409 5.848 21.911 1.00 97.56 295 ALA A O 1
ATOM 2334 N N . GLY A 1 296 ? -17.598 7.134 22.214 1.00 96.19 296 GLY A N 1
ATOM 2335 C CA . GLY A 1 296 ? -17.405 6.810 23.638 1.00 96.19 296 GLY A CA 1
ATOM 2336 C C . GLY A 1 296 ? -16.230 5.876 23.960 1.00 96.19 296 GLY A C 1
ATOM 2337 O O . GLY A 1 296 ? -16.084 5.459 25.111 1.00 96.19 296 GLY A O 1
ATOM 2338 N N . GLY A 1 297 ? -15.377 5.560 22.980 1.00 96.06 297 GLY A N 1
ATOM 2339 C CA . GLY A 1 297 ? -14.213 4.688 23.159 1.00 96.06 297 GLY A CA 1
ATOM 2340 C C . GLY A 1 297 ? -13.067 5.291 23.995 1.00 96.06 297 GLY A C 1
ATOM 2341 O O . GLY A 1 297 ? -12.818 6.505 23.964 1.00 96.06 297 GLY A O 1
ATOM 2342 N N . LYS A 1 298 ? -12.320 4.445 24.731 1.00 95.00 298 LYS A N 1
ATOM 2343 C CA . LYS A 1 298 ? -11.328 4.893 25.739 1.00 95.00 298 LYS A CA 1
ATOM 2344 C C . LYS A 1 298 ? -9.871 4.980 25.289 1.00 95.00 298 LYS A C 1
ATOM 2346 O O . LYS A 1 298 ? -9.180 5.880 25.757 1.00 95.00 298 LYS A O 1
ATOM 2351 N N . GLU A 1 299 ? -9.380 4.109 24.421 1.00 97.69 299 GLU A N 1
ATOM 2352 C CA . GLU A 1 299 ? -8.007 4.133 23.903 1.00 97.69 299 GLU A CA 1
ATOM 2353 C C . GLU A 1 299 ? -7.988 3.680 22.444 1.00 97.69 299 GLU A C 1
ATOM 2355 O O . GLU A 1 299 ? -8.590 2.673 22.086 1.00 97.69 299 GLU A O 1
ATOM 2360 N N . PHE A 1 300 ? -7.323 4.453 21.585 1.00 98.50 300 PHE A N 1
ATOM 2361 C CA . PHE A 1 300 ? -7.186 4.141 20.164 1.00 98.50 300 PHE A CA 1
ATOM 2362 C C . PHE A 1 300 ? -5.734 4.292 19.762 1.00 98.50 300 PHE A C 1
ATOM 2364 O O . PHE A 1 300 ? -5.161 5.378 19.913 1.00 98.50 300 PHE A O 1
ATOM 2371 N N . HIS A 1 301 ? -5.166 3.227 19.218 1.00 98.62 301 HIS A N 1
ATOM 2372 C CA . HIS A 1 301 ? -3.802 3.219 18.729 1.00 98.62 301 HIS A CA 1
ATOM 2373 C C . HIS A 1 301 ? -3.800 2.837 17.255 1.00 98.62 301 HIS A C 1
ATOM 2375 O O . HIS A 1 301 ? -4.376 1.834 16.844 1.00 98.62 301 HIS A O 1
ATOM 2381 N N . TYR A 1 302 ? -3.117 3.647 16.458 1.00 98.62 302 TYR A N 1
ATOM 2382 C CA . TYR A 1 302 ? -2.739 3.248 15.115 1.00 98.62 302 TYR A CA 1
ATOM 2383 C C . TYR A 1 302 ? -1.361 2.591 15.186 1.00 98.62 302 TYR A C 1
ATOM 2385 O O . TYR A 1 302 ? -0.440 3.172 15.767 1.00 98.62 302 TYR A O 1
ATOM 2393 N N . ILE A 1 303 ? -1.238 1.395 14.615 1.00 98.69 303 ILE A N 1
ATOM 2394 C CA . ILE A 1 303 ? 0.032 0.690 14.464 1.00 98.69 303 ILE A CA 1
ATOM 2395 C C . ILE A 1 303 ? 0.583 1.050 13.078 1.00 98.69 303 ILE A C 1
ATOM 2397 O O . ILE A 1 303 ? -0.043 0.662 12.087 1.00 98.69 303 ILE A O 1
ATOM 2401 N N . PRO A 1 304 ? 1.727 1.764 12.987 1.00 98.06 304 PRO A N 1
ATOM 2402 C CA . PRO A 1 304 ? 2.364 2.076 11.710 1.00 98.06 304 PRO A CA 1
ATOM 2403 C C . PRO A 1 304 ? 2.563 0.829 10.857 1.00 98.06 304 PRO A C 1
ATOM 2405 O O . PRO A 1 304 ? 2.784 -0.261 11.392 1.00 98.06 304 PRO A O 1
ATOM 2408 N N . THR A 1 305 ? 2.510 0.981 9.536 1.00 97.69 305 THR A N 1
ATOM 2409 C CA . THR A 1 305 ? 2.764 -0.153 8.637 1.00 97.69 305 THR A CA 1
ATOM 2410 C C . THR A 1 305 ? 4.207 -0.650 8.773 1.00 97.69 305 THR A C 1
ATOM 2412 O O . THR A 1 305 ? 5.045 -0.062 9.463 1.00 97.69 305 THR A O 1
ATOM 2415 N N . THR A 1 306 ? 4.528 -1.743 8.084 1.00 97.38 306 THR A N 1
ATOM 2416 C CA . THR A 1 306 ? 5.881 -2.301 8.075 1.00 97.38 306 THR A CA 1
ATOM 2417 C C . THR A 1 306 ? 6.944 -1.352 7.528 1.00 97.38 306 THR A C 1
ATOM 2419 O O . THR A 1 306 ? 8.116 -1.566 7.839 1.00 97.38 306 THR A O 1
ATOM 2422 N N . ASN A 1 307 ? 6.559 -0.339 6.743 1.00 98.06 307 ASN A N 1
ATOM 2423 C CA . ASN A 1 307 ? 7.419 0.707 6.196 1.00 98.06 307 ASN A CA 1
ATOM 2424 C C . ASN A 1 307 ? 8.741 0.151 5.637 1.00 98.06 307 ASN A C 1
ATOM 2426 O O . ASN A 1 307 ? 8.749 -0.537 4.624 1.00 98.06 307 ASN A O 1
ATOM 2430 N N . ASP A 1 308 ? 9.862 0.421 6.299 1.00 97.56 308 ASP A N 1
ATOM 2431 C CA . ASP A 1 308 ? 11.207 -0.049 5.965 1.00 97.56 308 ASP A CA 1
ATOM 2432 C C . ASP A 1 308 ? 11.822 -0.906 7.093 1.00 97.56 308 ASP A C 1
ATOM 2434 O O . ASP A 1 308 ? 13.042 -1.018 7.226 1.00 97.56 308 ASP A O 1
ATOM 2438 N N . THR A 1 309 ? 10.982 -1.546 7.917 1.00 98.38 309 THR A N 1
ATOM 2439 C CA . THR A 1 309 ? 11.448 -2.398 9.021 1.00 98.38 309 THR A CA 1
ATOM 2440 C C . THR A 1 309 ? 12.339 -3.547 8.519 1.00 98.38 309 THR A C 1
ATOM 2442 O O . THR A 1 309 ? 12.056 -4.150 7.479 1.00 98.38 309 THR A O 1
ATOM 2445 N N . PRO A 1 310 ? 13.386 -3.948 9.271 1.00 98.19 310 PRO A N 1
ATOM 2446 C CA . PRO A 1 310 ? 14.286 -5.025 8.845 1.00 98.19 310 PRO A CA 1
ATOM 2447 C C . PRO A 1 310 ? 13.588 -6.367 8.580 1.00 98.19 310 PRO A C 1
ATOM 2449 O O . PRO A 1 310 ? 13.969 -7.100 7.665 1.00 98.19 310 PRO A O 1
ATOM 2452 N N . ALA A 1 311 ? 12.547 -6.691 9.357 1.00 98.25 311 ALA A N 1
ATOM 2453 C CA . ALA A 1 311 ? 11.761 -7.909 9.161 1.00 98.25 311 ALA A CA 1
ATOM 2454 C C . ALA A 1 311 ? 11.028 -7.890 7.813 1.00 98.25 311 ALA A C 1
ATOM 2456 O O . ALA A 1 311 ? 11.063 -8.876 7.077 1.00 98.25 311 ALA A O 1
ATOM 2457 N N . TRP A 1 312 ? 10.435 -6.749 7.458 1.00 98.44 312 TRP A N 1
ATOM 2458 C CA . TRP A 1 312 ? 9.796 -6.571 6.163 1.00 98.44 312 TRP A CA 1
ATOM 2459 C C . TRP A 1 312 ? 10.797 -6.584 5.015 1.00 98.44 312 TRP A C 1
ATOM 2461 O O . TRP A 1 312 ? 10.598 -7.317 4.055 1.00 98.44 312 TRP A O 1
ATOM 2471 N N . MET A 1 313 ? 11.924 -5.881 5.135 1.00 98.62 313 MET A N 1
ATOM 2472 C CA . MET A 1 313 ? 12.947 -5.894 4.087 1.00 98.62 313 MET A CA 1
ATOM 2473 C C . MET A 1 313 ? 13.542 -7.283 3.855 1.00 98.62 313 MET A C 1
ATOM 2475 O O . MET A 1 313 ? 13.842 -7.644 2.716 1.00 98.62 313 MET A O 1
ATOM 2479 N N . THR A 1 314 ? 13.652 -8.097 4.907 1.00 98.56 314 THR A N 1
ATOM 2480 C CA . THR A 1 314 ? 14.040 -9.507 4.788 1.00 98.56 314 THR A CA 1
ATOM 2481 C C . THR A 1 314 ? 13.003 -10.304 3.992 1.00 98.56 314 THR A C 1
ATOM 2483 O O . THR A 1 314 ? 13.378 -11.028 3.071 1.00 98.56 314 THR A O 1
ATOM 2486 N N . ALA A 1 315 ? 11.712 -10.140 4.300 1.00 98.56 315 ALA A N 1
ATOM 2487 C CA . ALA A 1 315 ? 10.624 -10.809 3.588 1.00 98.56 315 ALA A CA 1
ATOM 2488 C C . ALA A 1 315 ? 10.516 -10.359 2.122 1.00 98.56 315 ALA A C 1
ATOM 2490 O O . ALA A 1 315 ? 10.473 -11.198 1.228 1.00 98.56 315 ALA A O 1
ATOM 2491 N N . LEU A 1 316 ? 10.551 -9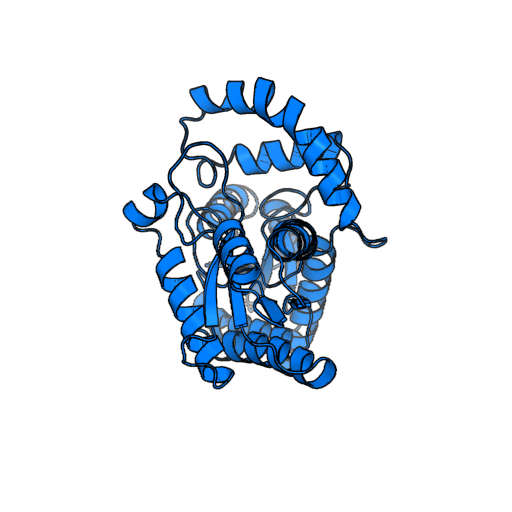.049 1.864 1.00 98.62 316 LEU A N 1
ATOM 2492 C CA . LEU A 1 316 ? 10.512 -8.471 0.521 1.00 98.62 316 LEU A CA 1
ATOM 2493 C C . LEU A 1 316 ? 11.691 -8.951 -0.334 1.00 98.62 316 LEU A C 1
ATOM 2495 O O . LEU A 1 316 ? 11.522 -9.266 -1.510 1.00 98.62 316 LEU A O 1
ATOM 2499 N N . THR A 1 317 ? 12.880 -9.059 0.268 1.00 98.56 317 THR A N 1
ATOM 2500 C CA . THR A 1 317 ? 14.055 -9.630 -0.400 1.00 98.56 317 THR A CA 1
ATOM 2501 C C . THR A 1 317 ? 13.829 -11.093 -0.751 1.00 98.56 317 THR A C 1
ATOM 2503 O O . THR A 1 317 ? 14.109 -11.476 -1.880 1.00 98.56 317 THR A O 1
ATOM 2506 N N . ALA A 1 318 ? 13.311 -11.906 0.175 1.00 98.38 318 ALA A N 1
ATOM 2507 C CA . ALA A 1 318 ? 13.014 -13.311 -0.100 1.00 98.38 318 ALA A CA 1
ATOM 2508 C C . ALA A 1 318 ? 12.007 -13.455 -1.253 1.00 98.38 318 ALA A C 1
ATOM 2510 O O . ALA A 1 318 ? 12.306 -14.143 -2.219 1.00 98.38 318 ALA A O 1
ATOM 2511 N N . ILE A 1 319 ? 10.902 -12.700 -1.226 1.00 98.50 319 ILE A N 1
ATOM 2512 C CA . ILE A 1 319 ? 9.901 -12.676 -2.308 1.00 98.50 319 ILE A CA 1
ATOM 2513 C C . ILE A 1 319 ? 10.550 -12.323 -3.652 1.00 98.50 319 ILE A C 1
ATOM 2515 O O . ILE A 1 319 ? 10.313 -12.993 -4.659 1.00 98.50 319 ILE A O 1
ATOM 2519 N N . ALA A 1 320 ? 11.396 -11.287 -3.682 1.00 97.81 320 ALA A N 1
ATOM 2520 C CA . ALA A 1 320 ? 12.093 -10.892 -4.899 1.00 97.81 320 ALA A CA 1
ATOM 2521 C C . ALA A 1 320 ? 13.017 -12.007 -5.412 1.00 97.81 320 ALA A C 1
ATOM 2523 O O . ALA A 1 320 ? 13.009 -12.300 -6.606 1.00 97.81 320 ALA A O 1
ATOM 2524 N N . LEU A 1 321 ? 13.794 -12.636 -4.525 1.00 96.56 321 LEU A N 1
ATOM 2525 C CA . LEU A 1 321 ? 14.724 -13.713 -4.870 1.00 96.56 321 LEU A CA 1
ATOM 2526 C C . LEU A 1 321 ? 14.001 -14.974 -5.352 1.00 96.56 321 LEU A C 1
ATOM 2528 O O . LEU A 1 321 ? 14.415 -15.534 -6.363 1.00 96.56 321 LEU A O 1
ATOM 2532 N N . ASP A 1 322 ? 12.907 -15.363 -4.702 1.00 96.62 322 ASP A N 1
ATOM 2533 C CA . ASP A 1 322 ? 12.077 -16.512 -5.086 1.00 96.62 322 ASP A CA 1
ATOM 2534 C C . ASP A 1 322 ? 11.412 -16.298 -6.456 1.00 96.62 322 ASP A C 1
ATOM 2536 O O . ASP A 1 322 ? 11.162 -17.250 -7.193 1.00 96.62 322 ASP A O 1
ATOM 2540 N N . SER A 1 323 ? 11.187 -15.036 -6.835 1.00 96.19 323 SER A N 1
ATOM 2541 C CA . SER A 1 323 ? 10.616 -14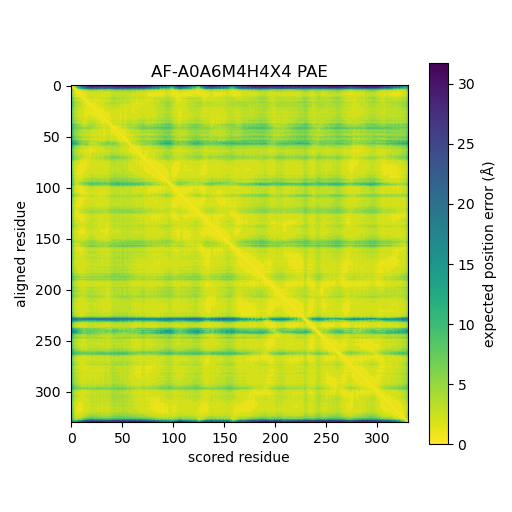.658 -8.133 1.00 96.19 323 SER A CA 1
ATOM 2542 C C . SER A 1 323 ? 11.658 -14.544 -9.249 1.00 96.19 323 SER A C 1
ATOM 2544 O O . SER A 1 323 ? 11.300 -14.553 -10.427 1.00 96.19 323 SER A O 1
ATOM 2546 N N . LEU A 1 324 ? 12.955 -14.426 -8.926 1.00 93.69 324 LEU A N 1
ATOM 2547 C CA . LEU A 1 324 ? 14.000 -14.283 -9.945 1.00 93.69 324 LEU A CA 1
ATOM 2548 C C . LEU A 1 324 ? 14.060 -15.474 -10.913 1.00 93.69 324 LEU A C 1
ATOM 2550 O O . LEU A 1 324 ? 14.124 -15.195 -12.110 1.00 93.69 324 LEU A O 1
ATOM 2554 N N . PRO A 1 325 ? 14.024 -16.754 -10.479 1.00 92.75 325 PRO A N 1
ATOM 2555 C CA . PRO A 1 325 ? 14.050 -17.911 -11.381 1.00 92.75 325 PRO A CA 1
ATOM 2556 C C . PRO A 1 325 ? 12.952 -17.897 -12.451 1.00 92.75 325 PRO A C 1
ATOM 2558 O O . PRO A 1 325 ? 13.192 -18.320 -13.578 1.00 92.75 325 PRO A O 1
ATOM 2561 N N . LEU A 1 326 ? 11.793 -17.298 -12.163 1.00 91.31 326 LEU A N 1
ATOM 2562 C CA . LEU A 1 326 ? 10.666 -17.197 -13.099 1.00 91.31 326 LEU A CA 1
ATOM 2563 C C . LEU A 1 326 ? 10.965 -16.314 -14.325 1.00 91.31 326 LEU A C 1
ATOM 2565 O O . LEU A 1 326 ? 10.239 -16.354 -15.312 1.00 91.31 326 LEU A O 1
ATOM 2569 N N . LEU A 1 327 ? 12.049 -15.528 -14.296 1.00 87.50 327 LEU A N 1
ATOM 2570 C CA . LEU A 1 327 ? 12.563 -14.799 -15.464 1.00 87.50 327 LEU A CA 1
ATOM 2571 C C . LEU A 1 327 ? 13.458 -15.646 -16.380 1.00 87.50 327 LEU A C 1
ATOM 2573 O O . LEU A 1 327 ? 13.864 -15.168 -17.443 1.00 87.50 327 LEU A O 1
ATOM 2577 N N . TYR A 1 328 ? 13.831 -16.846 -15.939 1.00 81.94 328 TYR A N 1
ATOM 2578 C CA . TYR A 1 328 ? 14.723 -17.773 -16.635 1.00 81.94 328 TYR A CA 1
ATOM 2579 C C . TYR A 1 328 ? 13.956 -18.985 -17.176 1.00 81.94 328 TYR A C 1
ATOM 2581 O O . TYR A 1 328 ? 14.408 -19.594 -18.145 1.00 81.94 328 TYR A O 1
ATOM 2589 N N . ASP A 1 329 ? 12.798 -19.302 -16.593 1.00 63.03 329 ASP A N 1
ATOM 2590 C CA . ASP A 1 329 ? 11.993 -20.453 -16.983 1.00 63.03 329 ASP A CA 1
ATOM 2591 C C . ASP A 1 329 ? 11.052 -20.142 -18.169 1.00 63.03 329 ASP A C 1
ATOM 2593 O O . ASP A 1 329 ? 10.067 -19.418 -18.041 1.00 63.03 329 ASP A O 1
ATOM 2597 N N . ARG A 1 330 ? 11.378 -20.791 -19.301 1.00 52.91 330 ARG A N 1
ATOM 2598 C CA . ARG A 1 330 ? 10.697 -20.916 -20.616 1.00 52.91 330 ARG A CA 1
ATOM 2599 C C . ARG A 1 330 ? 10.711 -19.695 -21.546 1.00 52.91 330 ARG A C 1
ATOM 2601 O O . ARG A 1 330 ? 9.852 -18.791 -21.492 1.00 52.91 330 ARG A O 1
#

Sequence (330 aa):
MGIERTGVLLVNLGTPDEPTPRAVRRYLREFLMDPRVVQIPPVLWWPILNFLVLPFRGGTSAEKYKQVWTPDGSPLRVYLERQAQMLKGYMGERLKVAIPVVAAMRYGKPSIAAGMAELKERNCKRLLVLPLYPQYSASTTASVEDALAKAQKYHPFGRVHVVQDFHDNAGYVKAVAKNINDYWMKHGRPDRLVLSFHGLPKAMIDAGDPYKTQCHTSARLIATELGWNDARTIVTFQSRFGKAEWIGPATDEVLSRLGWEKAGRVDVACPGFASDCLETLEEIAIEGRKTFRAAGGKEFHYIPTTNDTPAWMTALTAIALDSLPLLYDR

pLDDT: mean 95.26, std 6.39, range [39.34, 98.75]